Protein AF-A0A3P7IPY0-F1 (afdb_monomer_lite)

pLDDT: mean 81.37, std 21.6, range [28.52, 98.56]

Radius of gyration: 29.51 Å; chains: 1; bounding box: 78×75×86 Å

Foldseek 3Di:
DDDDDDDDDDDDDDDDDDDDDPPPPPPPDDPPQPDPVLNPDDPVLLVLLLVLCLFAAAPPLVLSCVVSVHPDDSVVSLQSVLLLLLLLLVLADDDVVLSVVSVVVSDDPPQPQPPDDDDDDDSSCDGPNVDCSSVPPPVPYDPVVSVVSSVCSHVSSVSNVVSVCLVCPFCNPVPVVLVVVPALVPRDGDFDDDPDAPDPPGDPSNSSLLSSLSNVNTNVPVVSSVPDRD

Sequence (230 aa):
MFLFTNVLLLGANSQSSGRKRRRGDDEDGDYVNYRPDELAFNKSEYFKVEKVLASWGWGRWAEMKKSGELEVSEMDIAHMARTLLLHCVREYRGDEKIRQTVWQMIAPQGAKNAKEPKGSQSIYHQGWAALPEFNPPNFALDASFQRHVHRHANKLLVKIDQLRHLQKTIIGAKATEIEAGANWSSIDITVPTLVEPMCDGWDADCDKCLLIGIYKHGLDNIETIRGDET

Secondary structure (DSSP, 8-state):
------------------------------------GGG---HHHHHHHHHHHHHH-TT-HHHHHHHTT--S-HHHHHHHHHHHHHHHHHH--S-HHHHHHHHHHHSPTT----SS--SSS-GGGSGGGGSTTTS-SS-SS-HHHHHHHHHHHHHHHHHHHHHHHIIIIIIGGGHHHHHTT--TTT----PPPPSS-SSTT--HHHHHHHHHHHHHH-TT-HHHHHT---

Organism: Strongylus vulgaris (NCBI:txid40348)

InterPro domains:
  IPR051493 Chromodomain-helicase-DNA-binding [PTHR46850] (40-229)

Structure (mmCIF, N/CA/C/O backbone):
data_AF-A0A3P7IPY0-F1
#
_entry.id   AF-A0A3P7IPY0-F1
#
loop_
_atom_site.group_PDB
_atom_site.id
_atom_site.type_symbol
_atom_site.label_atom_id
_atom_site.label_alt_id
_atom_site.label_comp_id
_atom_site.label_asym_id
_atom_site.label_entity_id
_atom_site.label_seq_id
_atom_site.pdbx_PDB_ins_code
_atom_site.Cartn_x
_atom_site.Cartn_y
_atom_site.Cartn_z
_atom_site.occupancy
_atom_site.B_iso_or_equiv
_atom_site.auth_seq_id
_atom_site.auth_comp_id
_atom_site.auth_asym_id
_atom_site.auth_atom_id
_atom_site.pdbx_PDB_model_num
ATOM 1 N N . MET A 1 1 ? 44.586 -60.250 -51.321 1.00 38.22 1 MET A N 1
ATOM 2 C CA . MET A 1 1 ? 43.875 -60.012 -52.592 1.00 38.22 1 MET A CA 1
ATOM 3 C C . MET A 1 1 ? 43.989 -58.518 -52.882 1.00 38.22 1 MET A C 1
ATOM 5 O O . MET A 1 1 ? 43.421 -57.752 -52.123 1.00 38.22 1 MET A O 1
ATOM 9 N N . PHE A 1 2 ? 44.883 -58.173 -53.825 1.00 31.02 2 PHE A N 1
ATOM 10 C CA . PHE A 1 2 ? 45.064 -56.929 -54.616 1.00 31.02 2 PHE A CA 1
ATOM 11 C C . PHE A 1 2 ? 44.441 -55.626 -54.059 1.00 31.02 2 PHE A C 1
ATOM 13 O O . PHE A 1 2 ? 43.227 -55.554 -53.941 1.00 31.02 2 PHE A O 1
ATOM 20 N N . LEU A 1 3 ? 45.151 -54.564 -53.642 1.00 28.52 3 LEU A N 1
ATOM 21 C CA . LEU A 1 3 ? 46.247 -53.766 -54.243 1.00 28.52 3 LEU A CA 1
ATOM 22 C C . LEU A 1 3 ? 46.036 -53.327 -55.706 1.00 28.52 3 LEU A C 1
ATOM 24 O O . LEU A 1 3 ? 46.248 -54.116 -56.618 1.00 28.52 3 LEU A O 1
ATOM 28 N N . PHE A 1 4 ? 45.725 -52.035 -55.870 1.00 34.66 4 PHE A N 1
ATOM 29 C CA . PHE A 1 4 ? 46.103 -51.098 -56.949 1.00 34.66 4 PHE A CA 1
ATOM 30 C C . PHE A 1 4 ? 46.124 -49.714 -56.256 1.00 34.66 4 PHE A C 1
ATOM 32 O O . PHE A 1 4 ? 45.104 -49.337 -55.691 1.00 34.66 4 PHE A O 1
ATOM 39 N N . THR A 1 5 ? 47.209 -48.970 -56.002 1.00 32.81 5 THR A N 1
ATOM 40 C CA . THR A 1 5 ? 48.367 -48.475 -56.782 1.00 32.81 5 THR A CA 1
ATOM 41 C C . THR A 1 5 ? 48.013 -47.627 -58.003 1.00 32.81 5 THR A C 1
ATOM 43 O O . THR A 1 5 ? 47.729 -48.167 -59.065 1.00 32.81 5 THR A O 1
ATOM 46 N N . ASN A 1 6 ? 48.090 -46.298 -57.858 1.00 32.69 6 ASN A N 1
ATOM 47 C CA . ASN A 1 6 ? 49.050 -45.398 -58.530 1.00 32.69 6 ASN A CA 1
ATOM 48 C C . ASN A 1 6 ? 48.651 -43.919 -58.261 1.00 32.69 6 ASN A C 1
ATOM 50 O O . ASN A 1 6 ? 47.458 -43.652 -58.237 1.00 32.69 6 ASN A O 1
ATOM 54 N N . VAL A 1 7 ? 49.469 -42.869 -58.081 1.00 35.81 7 VAL A N 1
ATOM 55 C CA . VAL A 1 7 ? 50.922 -42.560 -58.017 1.00 35.81 7 VAL A CA 1
ATOM 56 C C . VAL A 1 7 ? 51.093 -41.179 -58.699 1.00 35.81 7 VAL A C 1
ATOM 58 O O . VAL A 1 7 ? 50.483 -40.956 -59.739 1.00 35.81 7 VAL A O 1
ATOM 61 N N . LEU A 1 8 ? 51.945 -40.309 -58.113 1.00 32.97 8 LEU A N 1
ATOM 62 C CA . LEU A 1 8 ? 52.568 -39.068 -58.665 1.00 32.97 8 LEU A CA 1
ATOM 63 C C . LEU A 1 8 ? 51.705 -37.776 -58.690 1.00 32.97 8 LEU A C 1
ATOM 65 O O . LEU A 1 8 ? 50.511 -37.840 -58.924 1.00 32.97 8 LEU A O 1
ATOM 69 N N . LEU A 1 9 ? 52.212 -36.545 -58.497 1.00 31.36 9 LEU A N 1
ATOM 70 C CA . LEU A 1 9 ? 53.571 -35.991 -58.347 1.00 31.36 9 LEU A CA 1
ATOM 71 C C . LEU A 1 9 ? 53.490 -34.535 -57.815 1.00 31.36 9 LEU A C 1
ATOM 73 O O . LEU A 1 9 ? 52.644 -33.772 -58.259 1.00 31.36 9 LEU A O 1
ATOM 77 N N . LEU A 1 10 ? 54.434 -34.198 -56.926 1.00 29.72 10 LEU A N 1
ATOM 78 C CA . LEU A 1 10 ? 55.225 -32.957 -56.756 1.00 29.72 10 LEU A CA 1
ATOM 79 C C . LEU A 1 10 ? 54.642 -31.530 -56.917 1.00 29.72 10 LEU A C 1
ATOM 81 O O . LEU A 1 10 ? 54.106 -31.144 -57.947 1.00 29.72 10 LEU A O 1
ATOM 85 N N . GLY A 1 11 ? 55.030 -30.693 -55.941 1.00 30.58 11 GLY A N 1
ATOM 86 C CA . GLY A 1 11 ? 55.150 -29.226 -56.011 1.00 30.58 11 GLY A CA 1
ATOM 87 C C . GLY A 1 11 ? 55.242 -28.621 -54.597 1.00 30.58 11 GLY A C 1
ATOM 88 O O . GLY A 1 11 ? 54.219 -28.315 -54.007 1.00 30.58 11 GLY A O 1
ATOM 89 N N . ALA A 1 12 ? 56.356 -28.766 -53.868 1.00 32.94 12 ALA A N 1
ATOM 90 C CA . ALA A 1 12 ? 57.527 -27.872 -53.808 1.00 32.94 12 ALA A CA 1
ATOM 91 C C . ALA A 1 12 ? 57.272 -26.468 -53.203 1.00 32.94 12 ALA A C 1
ATOM 93 O O . ALA A 1 12 ? 56.598 -25.664 -53.828 1.00 32.94 12 ALA A O 1
ATOM 94 N N . ASN A 1 13 ? 57.942 -26.215 -52.055 1.00 30.09 13 ASN A N 1
ATOM 95 C CA . ASN A 1 13 ? 58.514 -24.951 -51.530 1.00 30.09 13 ASN A CA 1
ATOM 96 C C . ASN A 1 13 ? 57.617 -23.697 -51.427 1.00 30.09 13 ASN A C 1
ATOM 98 O O . ASN A 1 13 ? 56.828 -23.396 -52.299 1.00 30.09 13 ASN A O 1
ATOM 102 N N . SER A 1 14 ? 57.742 -22.781 -50.471 1.00 31.28 14 SER A N 1
ATOM 103 C CA . SER A 1 14 ? 58.575 -22.572 -49.284 1.00 31.28 14 SER A CA 1
ATOM 104 C C . SER A 1 14 ? 58.152 -21.206 -48.718 1.00 31.28 14 SER A C 1
ATOM 106 O O . SER A 1 14 ? 57.719 -20.355 -49.489 1.00 31.28 14 SER A O 1
ATOM 108 N N . GLN A 1 15 ? 58.433 -20.978 -47.435 1.00 33.59 15 GLN A N 1
ATOM 109 C CA . GLN A 1 15 ? 58.649 -19.687 -46.755 1.00 33.59 15 GLN A CA 1
ATOM 110 C C . GLN A 1 15 ? 57.632 -19.311 -45.673 1.00 33.59 15 GLN A C 1
ATOM 112 O O . GLN A 1 15 ? 56.472 -18.980 -45.891 1.00 33.59 15 GLN A O 1
ATOM 117 N N . SER A 1 16 ? 58.181 -19.323 -44.463 1.00 38.81 16 SER A N 1
ATOM 118 C CA . SER A 1 16 ? 57.718 -18.647 -43.268 1.00 38.81 16 SER A CA 1
ATOM 119 C C . SER A 1 16 ? 57.684 -17.128 -43.452 1.00 38.81 16 SER A C 1
ATOM 121 O O . SER A 1 16 ? 58.698 -16.530 -43.809 1.00 38.81 16 SER A O 1
ATOM 123 N N . SER A 1 17 ? 56.597 -16.488 -43.032 1.00 35.88 17 SER A N 1
ATOM 124 C CA . SER A 1 17 ? 56.641 -15.109 -42.542 1.00 35.88 17 SER A CA 1
ATOM 125 C C . SER A 1 17 ? 55.727 -14.982 -41.331 1.00 35.88 17 SER A C 1
ATOM 127 O O . SER A 1 17 ? 54.548 -15.332 -41.384 1.00 35.88 17 SER A O 1
ATOM 129 N N . GLY A 1 18 ? 56.295 -14.534 -40.217 1.00 34.94 18 GLY A N 1
ATOM 130 C CA . GLY A 1 18 ? 55.605 -14.436 -38.946 1.00 34.94 18 GLY A CA 1
ATOM 131 C C . GLY A 1 18 ? 54.466 -13.412 -38.909 1.00 34.94 18 GLY A C 1
ATOM 132 O O . GLY A 1 18 ? 54.465 -12.400 -39.598 1.00 34.94 18 GLY A O 1
ATOM 133 N N . ARG A 1 19 ? 53.559 -13.678 -37.965 1.00 40.97 19 ARG A N 1
ATOM 134 C CA . ARG A 1 19 ? 52.944 -12.710 -37.043 1.00 40.97 19 ARG A CA 1
ATOM 135 C C . 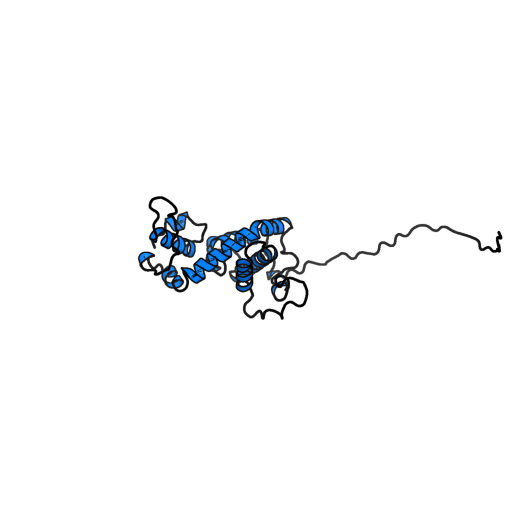ARG A 1 19 ? 52.137 -11.554 -37.664 1.00 40.97 19 ARG A C 1
ATOM 137 O O . ARG A 1 19 ? 52.627 -10.444 -37.826 1.00 40.97 19 ARG A O 1
ATOM 144 N N . LYS A 1 20 ? 50.813 -11.738 -37.714 1.00 38.12 20 LYS A N 1
ATOM 145 C CA . LYS A 1 20 ? 49.881 -10.720 -37.193 1.00 38.12 20 LYS A CA 1
ATOM 146 C C . LYS A 1 20 ? 48.581 -11.378 -36.732 1.00 38.12 20 LYS A C 1
ATOM 148 O O . LYS A 1 20 ? 47.741 -11.766 -37.535 1.00 38.12 20 LYS A O 1
ATOM 153 N N . ARG A 1 21 ? 48.430 -11.506 -35.408 1.00 43.41 21 ARG A N 1
ATOM 154 C CA . ARG A 1 21 ? 47.124 -11.679 -34.764 1.00 43.41 21 ARG A CA 1
ATOM 155 C C . ARG A 1 21 ? 46.252 -10.515 -35.240 1.00 43.41 21 ARG A C 1
ATOM 157 O O . ARG A 1 21 ? 46.530 -9.378 -34.866 1.00 43.41 21 ARG A O 1
ATOM 164 N N . ARG A 1 22 ? 45.239 -10.773 -36.070 1.00 41.53 22 ARG A N 1
ATOM 165 C CA . ARG A 1 22 ? 44.145 -9.815 -36.255 1.00 41.53 22 ARG A CA 1
ATOM 166 C C . ARG A 1 22 ? 43.324 -9.876 -34.972 1.00 41.53 22 ARG A C 1
ATOM 168 O O . ARG A 1 22 ? 42.479 -10.748 -34.820 1.00 41.53 22 ARG A O 1
ATOM 175 N N . ARG A 1 23 ? 43.675 -8.999 -34.022 1.00 43.16 23 ARG A N 1
ATOM 176 C CA . ARG A 1 23 ? 42.703 -8.431 -33.085 1.00 43.16 23 ARG A CA 1
ATOM 177 C C . ARG A 1 23 ? 41.600 -7.867 -33.977 1.00 43.16 23 ARG A C 1
ATOM 179 O O . ARG A 1 23 ? 41.859 -6.918 -34.714 1.00 43.16 23 ARG A O 1
ATOM 186 N N . GLY A 1 24 ? 40.466 -8.561 -34.026 1.00 39.91 24 GLY A N 1
ATOM 187 C CA . GLY A 1 24 ? 39.216 -7.8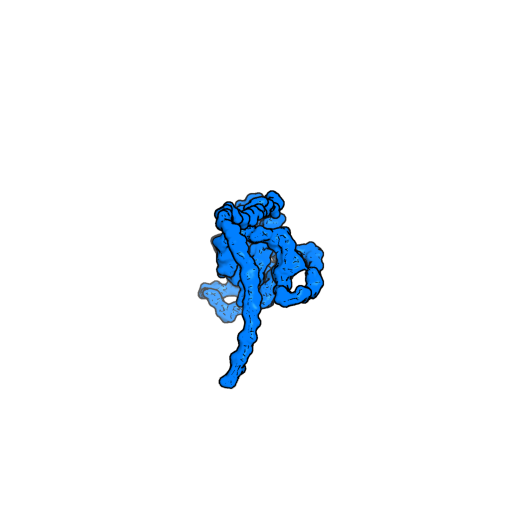92 -34.337 1.00 39.91 24 GLY A CA 1
ATOM 188 C C . GLY A 1 24 ? 39.058 -6.841 -33.255 1.00 39.91 24 GLY A C 1
ATOM 189 O O . GLY A 1 24 ? 39.236 -7.146 -32.078 1.00 39.91 24 GLY A O 1
ATOM 190 N N . ASP A 1 25 ? 38.943 -5.605 -33.699 1.00 43.47 25 ASP A N 1
ATOM 191 C CA . ASP A 1 25 ? 38.680 -4.452 -32.867 1.00 43.47 25 ASP A CA 1
ATOM 192 C C . ASP A 1 25 ? 37.255 -4.646 -32.351 1.00 43.47 25 ASP A C 1
ATOM 194 O O . ASP A 1 25 ? 36.284 -4.402 -33.066 1.00 43.47 25 ASP A O 1
ATOM 198 N N . ASP A 1 26 ? 37.136 -5.255 -31.173 1.00 49.41 26 ASP A N 1
ATOM 199 C CA . ASP A 1 26 ? 35.912 -5.201 -30.394 1.00 49.41 26 ASP A CA 1
ATOM 200 C C . ASP A 1 26 ? 35.787 -3.732 -29.968 1.00 49.41 26 ASP A C 1
ATOM 202 O O . ASP A 1 26 ? 36.319 -3.331 -28.931 1.00 49.41 26 ASP A O 1
ATOM 206 N N . GLU A 1 27 ? 35.161 -2.905 -30.814 1.00 49.19 27 GLU A N 1
ATOM 207 C CA . GLU A 1 27 ? 34.654 -1.578 -30.444 1.00 49.19 27 GLU A CA 1
ATOM 208 C C . GLU A 1 27 ? 33.499 -1.768 -29.447 1.00 49.19 27 GLU A C 1
ATOM 210 O O . GLU A 1 27 ? 32.326 -1.533 -29.720 1.00 49.19 27 GLU A O 1
ATOM 215 N N . ASP A 1 28 ? 33.860 -2.268 -28.270 1.00 54.50 28 ASP A N 1
ATOM 216 C CA . ASP A 1 28 ? 33.061 -2.304 -27.060 1.00 54.50 28 ASP A CA 1
ATOM 217 C C . ASP A 1 28 ? 33.359 -0.983 -26.338 1.00 54.50 28 ASP A C 1
ATOM 219 O O . ASP A 1 28 ? 34.213 -0.884 -25.455 1.00 54.50 28 ASP A O 1
ATOM 223 N N . GLY A 1 29 ? 32.759 0.095 -26.836 1.00 53.38 29 GLY A N 1
ATOM 224 C CA . GLY A 1 29 ? 33.032 1.445 -26.365 1.00 53.38 29 GLY A CA 1
ATOM 225 C C . GLY A 1 29 ? 31.828 2.336 -26.591 1.00 53.38 29 GLY A C 1
ATOM 226 O O . GLY A 1 29 ? 31.543 2.711 -27.720 1.00 53.38 29 GLY A O 1
ATOM 227 N N . ASP A 1 30 ? 31.151 2.677 -25.498 1.00 46.06 30 ASP A N 1
ATOM 228 C CA . ASP A 1 30 ? 30.029 3.613 -25.429 1.00 46.06 30 ASP A CA 1
ATOM 229 C C . ASP A 1 30 ? 28.665 3.115 -25.940 1.00 46.06 30 ASP A C 1
ATOM 231 O O . ASP A 1 30 ? 27.899 3.842 -26.570 1.00 46.06 30 ASP A O 1
ATOM 235 N N . TYR A 1 31 ? 28.218 1.962 -25.420 1.00 43.44 31 TYR A N 1
ATOM 236 C CA . TYR A 1 31 ? 26.858 1.946 -24.855 1.00 43.44 31 TYR A CA 1
ATOM 237 C C . TYR A 1 31 ? 26.871 2.804 -23.583 1.00 43.44 31 TYR A C 1
ATOM 239 O O . TYR A 1 31 ? 26.805 2.306 -22.457 1.00 43.44 31 TYR A O 1
ATOM 247 N N . VAL A 1 32 ? 26.996 4.123 -23.763 1.00 45.06 32 VAL A N 1
ATOM 248 C CA . VAL A 1 32 ? 26.627 5.078 -22.726 1.00 45.06 32 VAL A CA 1
ATOM 249 C C . VAL A 1 32 ? 25.179 4.757 -22.418 1.00 45.06 32 VAL A C 1
ATOM 251 O O . VAL A 1 32 ? 24.293 4.894 -23.259 1.00 45.06 32 VAL A O 1
ATOM 254 N N . ASN A 1 33 ? 24.994 4.207 -21.227 1.00 50.03 33 ASN A N 1
ATOM 255 C CA . ASN A 1 33 ? 23.734 3.829 -20.634 1.00 50.03 33 ASN A CA 1
ATOM 256 C C . ASN A 1 33 ? 22.816 5.057 -20.682 1.00 50.03 33 ASN A C 1
ATOM 258 O O . ASN A 1 33 ? 22.887 5.911 -19.800 1.00 50.03 33 ASN A O 1
ATOM 262 N N . TYR A 1 34 ? 22.033 5.202 -21.757 1.00 46.31 34 TYR A N 1
ATOM 263 C CA . TYR A 1 34 ? 21.074 6.287 -21.903 1.00 46.31 34 TYR A CA 1
ATOM 264 C C . TYR A 1 34 ? 19.987 6.060 -20.858 1.00 46.31 34 TYR A C 1
ATOM 266 O O . TYR A 1 34 ? 18.998 5.362 -21.077 1.00 46.31 34 TYR A O 1
ATOM 274 N N . ARG A 1 35 ? 20.231 6.610 -19.674 1.00 52.81 35 ARG A N 1
ATOM 275 C CA . ARG A 1 35 ? 19.251 6.814 -18.627 1.00 52.81 35 ARG A CA 1
ATOM 276 C C . ARG A 1 35 ? 18.890 8.289 -18.747 1.00 52.81 35 ARG A C 1
ATOM 278 O O . ARG A 1 35 ? 19.740 9.111 -18.420 1.00 52.81 35 ARG A O 1
ATOM 285 N N . PRO A 1 36 ? 17.702 8.640 -19.267 1.00 56.19 36 PRO A N 1
ATOM 286 C CA . PRO A 1 36 ? 17.194 10.000 -19.136 1.00 56.19 36 PRO A CA 1
ATOM 287 C C . PRO A 1 36 ? 17.397 10.463 -17.690 1.00 56.19 36 PRO A C 1
ATOM 289 O O . PRO A 1 36 ? 17.118 9.684 -16.776 1.00 56.19 36 PRO A O 1
ATOM 292 N N . ASP A 1 37 ? 17.903 11.677 -17.473 1.00 56.41 37 ASP A N 1
ATOM 293 C CA . ASP A 1 37 ? 18.199 12.197 -16.126 1.00 56.41 37 ASP A CA 1
ATOM 294 C C . ASP A 1 37 ? 16.974 12.116 -15.194 1.00 56.41 37 ASP A C 1
ATOM 296 O O . ASP A 1 37 ? 17.105 11.871 -13.998 1.00 56.41 37 ASP A O 1
ATOM 300 N N . GLU A 1 38 ? 15.770 12.190 -15.766 1.00 50.69 38 GLU A N 1
ATOM 301 C CA . GLU A 1 38 ? 14.470 12.000 -15.103 1.00 50.69 38 GLU A CA 1
ATOM 302 C C . GLU A 1 38 ? 14.286 10.613 -14.459 1.00 50.69 38 GLU A C 1
ATOM 304 O O . GLU A 1 38 ? 13.449 10.432 -13.582 1.00 50.69 38 GLU A O 1
ATOM 309 N N . LEU A 1 39 ? 15.074 9.619 -14.869 1.00 54.91 39 LEU A N 1
ATOM 310 C CA . LEU A 1 39 ? 15.052 8.266 -14.323 1.00 54.91 39 LEU A CA 1
ATOM 311 C C . LEU A 1 39 ? 16.239 7.987 -13.404 1.00 54.91 39 LEU A C 1
ATOM 313 O O . LEU A 1 39 ? 16.330 6.858 -12.919 1.00 54.91 39 LEU A O 1
ATOM 317 N N . ALA A 1 40 ? 17.142 8.949 -13.162 1.00 60.22 40 ALA A N 1
ATOM 318 C CA . ALA A 1 40 ? 18.428 8.797 -12.471 1.00 60.22 40 ALA A CA 1
ATOM 319 C C . ALA A 1 40 ? 18.349 8.670 -10.932 1.00 60.22 40 ALA A C 1
ATOM 321 O O . ALA A 1 40 ? 19.209 9.172 -10.218 1.00 60.22 40 ALA A O 1
ATOM 322 N N . PHE A 1 41 ? 17.370 7.943 -10.392 1.00 67.19 41 PHE A N 1
ATOM 323 C CA . PHE A 1 41 ? 17.287 7.680 -8.949 1.00 67.19 41 PHE A CA 1
ATOM 324 C C . PHE A 1 41 ? 18.453 6.827 -8.445 1.00 67.19 41 PHE A C 1
ATOM 326 O O . PHE A 1 41 ? 18.895 5.880 -9.120 1.00 67.19 41 PHE A O 1
ATOM 333 N N . ASN A 1 42 ? 18.931 7.129 -7.242 1.00 75.88 42 ASN A N 1
ATOM 334 C CA . ASN A 1 42 ? 20.024 6.390 -6.622 1.00 75.88 42 ASN A CA 1
ATOM 335 C C . ASN A 1 42 ? 19.503 5.207 -5.772 1.00 75.88 42 ASN A C 1
ATOM 337 O O . ASN A 1 42 ? 18.312 5.047 -5.503 1.00 75.88 42 ASN A O 1
ATOM 341 N N . LYS A 1 43 ? 20.419 4.335 -5.341 1.00 82.81 43 LYS A N 1
ATOM 342 C CA . LYS A 1 43 ? 20.096 3.115 -4.580 1.00 82.81 43 LYS A CA 1
ATOM 343 C C . LYS A 1 43 ? 19.401 3.387 -3.251 1.00 82.81 43 LYS A C 1
ATOM 345 O O . LYS A 1 43 ? 18.547 2.605 -2.840 1.00 82.81 43 LYS A O 1
ATOM 350 N N . SER A 1 44 ? 19.804 4.446 -2.551 1.00 86.06 44 SER A N 1
ATOM 351 C CA . SER A 1 44 ? 19.282 4.735 -1.218 1.00 86.06 44 SER A CA 1
ATOM 352 C C . SER A 1 44 ? 17.838 5.222 -1.285 1.00 86.06 44 SER A C 1
ATOM 354 O O . SER A 1 44 ? 17.041 4.821 -0.442 1.00 86.06 44 SER A O 1
ATOM 356 N N . GLU A 1 45 ? 17.466 5.982 -2.315 1.00 88.50 45 GLU A N 1
ATOM 357 C CA . GLU A 1 45 ? 16.077 6.385 -2.550 1.00 88.50 45 GLU A CA 1
ATOM 358 C C . GLU A 1 45 ? 15.171 5.173 -2.760 1.00 88.50 45 GLU A C 1
ATOM 360 O O . GLU A 1 45 ? 14.109 5.089 -2.148 1.00 88.50 45 GLU A O 1
ATOM 365 N N . TYR A 1 46 ? 15.610 4.187 -3.545 1.00 89.94 46 TYR A N 1
ATOM 366 C CA . TYR A 1 46 ? 14.845 2.959 -3.760 1.00 89.94 46 TYR A CA 1
ATOM 367 C C . TYR A 1 46 ? 14.621 2.158 -2.473 1.00 89.94 46 TYR A C 1
ATOM 369 O O . TYR A 1 46 ? 13.514 1.672 -2.255 1.00 89.94 46 TYR A O 1
ATOM 377 N N . PHE A 1 47 ? 15.620 2.063 -1.590 1.00 91.44 47 PHE A N 1
ATOM 378 C CA . PHE A 1 47 ? 15.430 1.444 -0.273 1.00 91.44 47 PHE A CA 1
ATOM 379 C C . PHE A 1 47 ? 14.471 2.235 0.618 1.00 91.44 47 PHE A C 1
ATOM 381 O O . PHE A 1 47 ? 13.660 1.636 1.327 1.00 91.44 47 PHE A O 1
ATOM 388 N N . LYS A 1 48 ? 14.549 3.573 0.601 1.00 94.12 48 LYS A N 1
ATOM 389 C CA . LYS A 1 48 ? 13.608 4.411 1.354 1.00 94.12 48 LYS A CA 1
ATOM 390 C C . LYS A 1 48 ? 12.181 4.198 0.845 1.00 94.12 48 LYS A C 1
ATOM 392 O O . LYS A 1 48 ? 11.297 3.942 1.659 1.00 94.12 48 LYS A O 1
ATOM 397 N N . VAL A 1 49 ? 11.978 4.226 -0.477 1.00 95.50 49 VAL A N 1
ATOM 398 C CA . VAL A 1 49 ? 10.681 3.968 -1.121 1.00 95.50 49 VAL A CA 1
ATOM 399 C C . VAL A 1 49 ? 10.180 2.566 -0.796 1.00 95.50 49 VAL A C 1
ATOM 401 O O . VAL A 1 49 ? 9.038 2.437 -0.379 1.00 95.50 49 VAL A O 1
ATOM 404 N N . GLU A 1 50 ? 11.010 1.526 -0.910 1.00 95.38 50 GLU A N 1
ATOM 405 C CA . GLU A 1 50 ? 10.632 0.153 -0.547 1.00 95.38 50 GLU A CA 1
ATOM 406 C C . GLU A 1 50 ? 10.149 0.063 0.907 1.00 95.38 50 GLU A C 1
ATOM 408 O O . GLU A 1 50 ? 9.108 -0.543 1.175 1.00 95.38 50 GLU A O 1
ATOM 413 N N . LYS A 1 51 ? 10.867 0.703 1.842 1.00 96.06 51 LYS A N 1
ATOM 414 C CA . LYS A 1 51 ? 10.507 0.722 3.264 1.00 96.06 51 LYS A CA 1
ATOM 415 C C . LYS A 1 51 ? 9.135 1.357 3.485 1.00 96.06 51 LYS A C 1
ATOM 417 O O . LYS A 1 51 ? 8.283 0.738 4.115 1.00 96.06 51 LYS A O 1
ATOM 422 N N . VAL A 1 52 ? 8.901 2.569 2.976 1.00 97.50 52 VAL A N 1
ATOM 423 C CA . VAL A 1 52 ? 7.606 3.241 3.187 1.00 97.50 52 VAL A CA 1
ATOM 424 C C . VAL A 1 52 ? 6.479 2.596 2.385 1.00 97.50 52 VAL A C 1
ATOM 426 O O . VAL A 1 52 ? 5.356 2.523 2.875 1.00 97.50 52 VAL A O 1
ATOM 429 N N . LEU A 1 53 ? 6.768 2.029 1.212 1.00 98.06 53 LEU A N 1
ATOM 430 C CA . LEU A 1 53 ? 5.808 1.263 0.417 1.00 98.06 53 LEU A CA 1
ATOM 431 C C . LEU A 1 53 ? 5.315 0.024 1.178 1.00 98.06 53 LEU A C 1
ATOM 433 O O . LEU A 1 53 ? 4.131 -0.298 1.123 1.00 98.06 53 LEU A O 1
ATOM 437 N N . ALA A 1 54 ? 6.196 -0.644 1.929 1.00 97.56 54 ALA A N 1
ATOM 438 C CA . ALA A 1 54 ? 5.840 -1.783 2.775 1.00 97.56 54 ALA A CA 1
ATOM 439 C C . ALA A 1 54 ? 5.018 -1.409 4.026 1.00 97.56 54 ALA A C 1
ATOM 441 O O . ALA A 1 54 ? 4.467 -2.314 4.658 1.00 97.56 54 ALA A O 1
ATOM 442 N N . SER A 1 55 ? 4.955 -0.119 4.376 1.00 97.69 55 SER A N 1
ATOM 443 C CA . SER A 1 55 ? 4.180 0.406 5.509 1.00 97.69 55 SER A CA 1
ATOM 444 C C . SER A 1 55 ? 2.824 0.977 5.073 1.00 97.69 55 SER A C 1
ATOM 446 O O . SER A 1 55 ? 1.816 0.742 5.736 1.00 97.69 55 SER A O 1
ATOM 448 N N . TRP A 1 56 ? 2.781 1.680 3.936 1.00 98.38 56 TRP A N 1
ATOM 449 C CA . TRP A 1 56 ? 1.595 2.412 3.469 1.00 98.38 56 TRP A CA 1
ATOM 450 C C . TRP A 1 56 ? 0.850 1.752 2.309 1.00 98.38 56 TRP A C 1
ATOM 452 O O . TRP A 1 56 ? -0.350 1.960 2.145 1.00 98.38 56 TRP A O 1
ATOM 462 N N . GLY A 1 57 ? 1.539 0.949 1.500 1.00 98.06 57 GLY A N 1
ATOM 463 C CA . GLY A 1 57 ? 0.961 0.328 0.316 1.00 98.06 57 GLY A CA 1
ATOM 464 C C . GLY A 1 57 ? 0.872 1.263 -0.894 1.00 98.06 57 GLY A C 1
ATOM 465 O O . GLY A 1 57 ? 1.417 2.364 -0.931 1.00 98.06 57 GLY A O 1
ATOM 466 N N . TRP A 1 58 ? 0.218 0.774 -1.945 1.00 98.19 58 TRP A N 1
ATOM 467 C CA . TRP A 1 58 ? 0.145 1.445 -3.241 1.00 98.19 58 TRP A CA 1
ATOM 468 C C . TRP A 1 58 ? -0.873 2.595 -3.254 1.00 98.19 58 TRP A C 1
ATOM 470 O O . TRP A 1 58 ? -2.040 2.397 -2.923 1.00 98.19 58 TRP A O 1
ATOM 480 N N . GLY A 1 59 ? -0.466 3.772 -3.736 1.00 97.12 59 GLY A N 1
ATOM 481 C CA . GLY A 1 59 ? -1.353 4.925 -3.932 1.00 97.12 59 GLY A CA 1
ATOM 482 C C . GLY A 1 59 ? -1.373 5.933 -2.782 1.00 97.12 59 GLY A C 1
ATOM 483 O O . GLY A 1 59 ? -2.058 6.942 -2.897 1.00 97.12 59 GLY A O 1
ATOM 484 N N . ARG A 1 60 ? -0.622 5.689 -1.702 1.00 97.44 60 ARG A N 1
ATOM 485 C CA . ARG A 1 60 ? -0.495 6.569 -0.524 1.00 97.44 60 ARG A CA 1
ATOM 486 C C . ARG A 1 60 ? 0.751 7.457 -0.621 1.00 97.44 60 ARG A C 1
ATOM 488 O O . ARG A 1 60 ? 1.622 7.444 0.246 1.00 97.44 60 ARG A O 1
ATOM 495 N N . TRP A 1 61 ? 0.912 8.143 -1.754 1.00 97.88 61 TRP A N 1
ATOM 496 C CA . TRP A 1 61 ? 2.174 8.806 -2.114 1.00 97.88 61 TRP A CA 1
ATOM 497 C C . TRP A 1 61 ? 2.507 9.993 -1.215 1.00 97.88 61 TRP A C 1
ATOM 499 O O . TRP A 1 61 ? 3.660 10.127 -0.807 1.00 97.88 61 TRP A O 1
ATOM 509 N N . ALA A 1 62 ? 1.509 10.801 -0.858 1.00 97.31 62 ALA A N 1
ATOM 510 C CA . ALA A 1 62 ? 1.677 11.926 0.054 1.00 97.31 62 ALA A CA 1
ATOM 511 C C . ALA A 1 62 ? 2.136 11.455 1.445 1.00 97.31 62 ALA A C 1
ATOM 513 O O . ALA A 1 62 ? 3.074 12.009 2.024 1.00 97.31 62 ALA A O 1
ATOM 514 N N . GLU A 1 63 ? 1.540 10.380 1.965 1.00 96.94 63 GLU A N 1
ATOM 515 C CA . GLU A 1 63 ? 1.912 9.802 3.256 1.00 96.94 63 GLU A CA 1
ATOM 516 C C . GLU A 1 63 ? 3.275 9.120 3.211 1.00 96.94 63 GLU A C 1
ATOM 518 O O . GLU A 1 63 ? 4.083 9.301 4.122 1.00 96.94 63 GLU A O 1
ATOM 523 N N . MET A 1 64 ? 3.585 8.395 2.134 1.00 97.88 64 MET A N 1
ATOM 524 C CA . MET A 1 64 ? 4.916 7.828 1.909 1.00 97.88 64 MET A CA 1
ATOM 525 C C . MET A 1 64 ? 5.986 8.920 1.848 1.00 97.88 64 MET A C 1
ATOM 527 O O . MET A 1 64 ? 7.043 8.774 2.461 1.00 97.88 64 MET A O 1
ATOM 531 N N . LYS A 1 65 ? 5.702 10.028 1.155 1.00 97.38 65 LYS A N 1
ATOM 532 C CA . LYS A 1 65 ? 6.612 11.169 1.053 1.00 97.38 65 LYS A CA 1
ATOM 533 C C . LYS A 1 65 ? 6.870 11.794 2.420 1.00 97.38 65 LYS A C 1
ATOM 535 O O . LYS A 1 65 ? 8.027 11.974 2.796 1.00 97.38 65 LYS A O 1
ATOM 540 N N . LYS A 1 66 ? 5.802 12.078 3.171 1.00 96.12 66 LYS A N 1
ATOM 541 C CA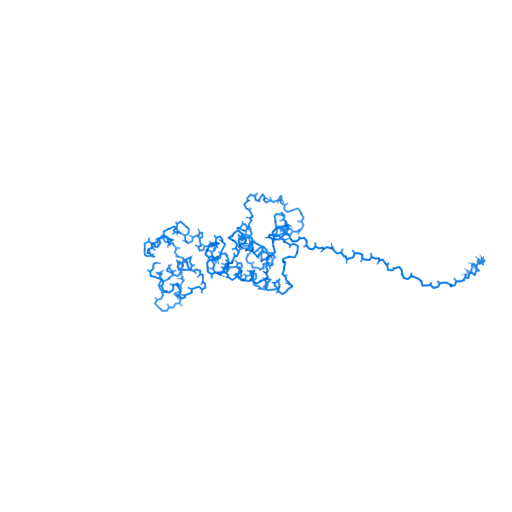 . LYS A 1 66 ? 5.872 12.684 4.507 1.00 96.12 66 LYS A CA 1
ATOM 542 C C . LYS A 1 66 ? 6.575 11.776 5.519 1.00 96.12 66 LYS A C 1
ATOM 544 O O . LYS A 1 66 ? 7.461 12.231 6.227 1.00 96.12 66 LYS A O 1
ATOM 549 N N . SER A 1 67 ? 6.187 10.505 5.590 1.00 94.75 67 SER A N 1
ATOM 550 C CA . SER A 1 67 ? 6.707 9.554 6.586 1.00 94.75 67 SER A CA 1
ATOM 551 C C . SER A 1 67 ? 8.135 9.086 6.310 1.00 94.75 67 SER A C 1
ATOM 553 O O . SER A 1 67 ? 8.856 8.740 7.241 1.00 94.75 67 SER A O 1
ATOM 555 N N . GLY A 1 68 ? 8.541 9.041 5.039 1.00 93.56 68 GLY A N 1
ATOM 556 C CA . GLY A 1 68 ? 9.883 8.630 4.631 1.00 93.56 68 GLY A CA 1
ATOM 557 C C . GLY A 1 68 ? 10.880 9.769 4.486 1.00 93.56 68 GLY A C 1
ATOM 558 O O . GLY A 1 68 ? 12.015 9.489 4.097 1.00 93.56 68 GLY A O 1
ATOM 559 N N . GLU A 1 69 ? 10.453 11.016 4.729 1.00 93.62 69 GLU A N 1
ATOM 560 C CA . GLU A 1 69 ? 11.235 12.231 4.461 1.00 93.62 69 GLU A CA 1
ATOM 561 C C . GLU A 1 69 ? 11.850 12.187 3.050 1.00 93.62 69 GLU A C 1
ATOM 563 O O . GLU A 1 69 ? 13.057 12.340 2.844 1.00 93.62 69 GLU A O 1
ATOM 568 N N . LEU A 1 70 ? 11.010 11.857 2.063 1.00 92.75 70 LEU A N 1
ATOM 569 C CA . LEU A 1 70 ? 11.445 11.685 0.681 1.00 92.75 70 LEU A CA 1
ATOM 570 C C . LEU A 1 70 ? 11.513 13.041 -0.027 1.00 92.75 70 LEU A C 1
ATOM 572 O O . LEU A 1 70 ? 10.536 13.791 -0.068 1.00 92.75 70 LEU A O 1
ATOM 576 N N . GLU A 1 71 ? 12.655 13.325 -0.645 1.00 90.81 71 GLU A N 1
ATOM 577 C CA . GLU A 1 71 ? 12.875 14.566 -1.399 1.00 90.81 71 GLU A CA 1
ATOM 578 C C . GLU A 1 71 ? 12.270 14.498 -2.815 1.00 90.81 71 GLU A C 1
ATOM 580 O O . GLU A 1 71 ? 11.835 15.513 -3.360 1.00 90.81 71 GLU A O 1
ATOM 585 N N . VAL A 1 72 ? 12.137 13.289 -3.369 1.00 89.88 72 VAL A N 1
ATOM 586 C CA . VAL A 1 72 ? 11.553 13.006 -4.692 1.00 89.88 72 VAL A CA 1
ATOM 587 C C . VAL A 1 72 ? 10.061 13.342 -4.781 1.00 89.88 72 VAL A C 1
ATOM 589 O O . VAL A 1 72 ? 9.349 13.365 -3.771 1.00 89.88 72 VAL A O 1
ATOM 592 N N . SER A 1 73 ? 9.555 13.628 -5.984 1.00 94.31 73 SER A N 1
ATOM 593 C CA . SER A 1 73 ? 8.140 13.969 -6.181 1.00 94.31 73 SER A CA 1
ATOM 594 C C . SER A 1 73 ? 7.214 12.765 -5.942 1.00 94.31 73 SER A C 1
ATOM 596 O O . SER A 1 73 ? 7.641 11.615 -5.996 1.00 94.31 73 SER A O 1
ATOM 598 N N . GLU A 1 74 ? 5.920 12.997 -5.696 1.00 96.06 74 GLU A N 1
ATOM 599 C CA . GLU A 1 74 ? 4.943 11.896 -5.582 1.00 96.06 74 GLU A CA 1
ATOM 600 C C . GLU A 1 74 ? 4.846 11.063 -6.868 1.00 96.06 74 GLU A C 1
ATOM 602 O O . GLU A 1 74 ? 4.638 9.850 -6.816 1.00 96.06 74 GLU A O 1
ATOM 607 N N . MET A 1 75 ? 5.045 11.708 -8.021 1.00 93.56 75 MET A N 1
ATOM 608 C CA . MET A 1 75 ? 5.094 11.047 -9.321 1.00 93.56 75 MET A CA 1
ATOM 609 C C . MET A 1 75 ? 6.290 10.093 -9.409 1.00 93.56 75 MET A C 1
ATOM 611 O O . MET A 1 75 ? 6.125 8.942 -9.821 1.00 93.56 75 MET A O 1
ATOM 615 N N . ASP A 1 76 ? 7.457 10.534 -8.941 1.00 92.31 76 ASP A N 1
ATOM 616 C CA . ASP A 1 76 ? 8.671 9.717 -8.889 1.00 92.31 76 ASP A CA 1
ATOM 617 C C . ASP A 1 76 ? 8.519 8.558 -7.905 1.00 92.31 76 ASP A C 1
ATOM 619 O O . ASP A 1 76 ? 8.857 7.424 -8.235 1.00 92.31 76 ASP A O 1
ATOM 623 N N . ILE A 1 77 ? 7.926 8.795 -6.729 1.00 95.62 77 ILE A N 1
ATOM 624 C CA . ILE A 1 77 ? 7.620 7.736 -5.754 1.00 95.62 77 ILE A CA 1
ATOM 625 C C . ILE A 1 77 ? 6.733 6.669 -6.396 1.00 95.62 77 ILE A C 1
ATOM 627 O O . ILE A 1 77 ? 7.029 5.476 -6.299 1.00 95.62 77 ILE A O 1
ATOM 631 N N . ALA A 1 78 ? 5.665 7.081 -7.085 1.00 95.81 78 ALA A N 1
ATOM 632 C CA . ALA A 1 78 ? 4.767 6.165 -7.779 1.00 95.81 78 ALA A CA 1
ATOM 633 C C . ALA A 1 78 ? 5.491 5.382 -8.887 1.00 95.81 78 ALA A C 1
ATOM 635 O O . ALA A 1 78 ? 5.223 4.195 -9.096 1.00 95.81 78 ALA A O 1
ATOM 636 N N . HIS A 1 79 ? 6.411 6.028 -9.603 1.00 92.38 79 HIS A N 1
ATOM 637 C CA . HIS A 1 79 ? 7.220 5.395 -10.637 1.00 92.38 79 HIS A CA 1
ATOM 638 C C . HIS A 1 79 ? 8.209 4.375 -10.047 1.00 92.38 79 HIS A C 1
ATOM 640 O O . HIS A 1 79 ? 8.211 3.215 -10.456 1.00 92.38 79 HIS A O 1
ATOM 646 N N . MET A 1 80 ? 8.980 4.751 -9.027 1.00 92.38 80 MET A N 1
ATOM 647 C CA . MET A 1 80 ? 9.914 3.867 -8.322 1.00 92.38 80 MET A CA 1
ATOM 648 C C . MET A 1 80 ? 9.204 2.678 -7.661 1.00 92.38 80 MET A C 1
ATOM 650 O O . MET A 1 80 ? 9.678 1.544 -7.727 1.00 92.38 80 MET A O 1
ATOM 654 N N . ALA A 1 81 ? 8.036 2.903 -7.052 1.00 95.81 81 ALA A N 1
ATOM 655 C CA . ALA A 1 81 ? 7.214 1.830 -6.500 1.00 95.81 81 ALA A CA 1
ATOM 656 C C . ALA A 1 81 ? 6.749 0.860 -7.598 1.00 95.81 81 ALA A C 1
ATOM 658 O O . ALA A 1 81 ? 6.748 -0.355 -7.394 1.00 95.81 81 ALA A O 1
ATOM 659 N N . ARG A 1 82 ? 6.384 1.372 -8.782 1.00 95.44 82 ARG A N 1
ATOM 660 C CA . ARG A 1 82 ? 5.977 0.545 -9.927 1.00 95.44 82 ARG A CA 1
ATOM 661 C C . ARG A 1 82 ? 7.102 -0.358 -10.398 1.00 95.44 82 ARG A C 1
ATOM 663 O O . ARG A 1 82 ? 6.865 -1.549 -10.585 1.00 95.44 82 ARG A O 1
ATOM 670 N N . THR A 1 83 ? 8.302 0.189 -10.582 1.00 92.00 83 THR A N 1
ATOM 671 C CA 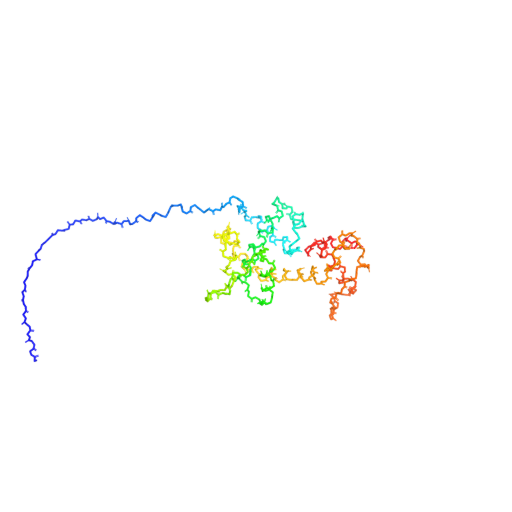. THR A 1 83 ? 9.457 -0.598 -11.025 1.00 92.00 83 THR A CA 1
ATOM 672 C C . THR A 1 83 ? 9.793 -1.666 -9.979 1.00 92.00 83 THR A C 1
ATOM 674 O O . THR A 1 83 ? 9.860 -2.846 -10.323 1.00 92.00 83 THR A O 1
ATOM 677 N N . LEU A 1 84 ? 9.869 -1.307 -8.688 1.00 93.50 84 LEU A N 1
ATOM 678 C CA . LEU A 1 84 ? 10.075 -2.249 -7.575 1.00 93.50 84 LEU A CA 1
ATOM 679 C C . LEU A 1 84 ? 9.080 -3.413 -7.594 1.00 93.50 84 LEU A C 1
ATOM 681 O O . LEU A 1 84 ? 9.475 -4.582 -7.570 1.00 93.50 84 LEU A O 1
ATOM 685 N N . LEU A 1 85 ? 7.784 -3.100 -7.647 1.00 96.31 85 LEU A N 1
ATOM 686 C CA . LEU A 1 85 ? 6.735 -4.113 -7.614 1.00 96.31 85 LEU A CA 1
ATOM 687 C C . LEU A 1 85 ? 6.708 -4.953 -8.886 1.00 96.31 85 LEU A C 1
ATOM 689 O O . LEU A 1 85 ? 6.451 -6.149 -8.794 1.00 96.31 85 LEU A O 1
ATOM 693 N N . LEU A 1 86 ? 7.031 -4.388 -10.051 1.00 94.62 86 LEU A N 1
ATOM 694 C CA . LEU A 1 86 ? 7.160 -5.161 -11.284 1.00 94.62 86 LEU A CA 1
ATOM 695 C C . LEU A 1 86 ? 8.275 -6.212 -11.172 1.00 94.62 86 LEU A C 1
ATOM 697 O O . LEU A 1 86 ? 8.067 -7.370 -11.543 1.00 94.62 86 LEU A O 1
ATOM 701 N N . HIS A 1 87 ? 9.433 -5.847 -10.614 1.00 92.25 87 HIS A N 1
ATOM 702 C CA . HIS A 1 87 ? 10.503 -6.812 -10.343 1.00 92.25 87 HIS A CA 1
ATOM 703 C C . HIS A 1 87 ? 10.067 -7.877 -9.341 1.00 92.25 87 HIS A C 1
ATOM 705 O O . HIS A 1 87 ? 10.297 -9.065 -9.571 1.00 92.25 87 HIS A O 1
ATOM 711 N N . CYS A 1 88 ? 9.366 -7.480 -8.277 1.00 95.00 88 CYS A N 1
ATOM 712 C CA . CYS A 1 88 ? 8.813 -8.437 -7.326 1.00 95.00 88 CYS A CA 1
ATOM 713 C C . CYS A 1 88 ? 7.842 -9.406 -8.014 1.00 95.00 88 CYS A C 1
ATOM 715 O O . CYS A 1 88 ? 7.943 -10.610 -7.807 1.00 95.00 88 CYS A O 1
ATOM 717 N N . VAL A 1 89 ? 6.930 -8.905 -8.858 1.00 95.81 89 VAL A N 1
ATOM 718 C CA . VAL A 1 89 ? 5.943 -9.716 -9.589 1.00 95.81 89 VAL A CA 1
ATOM 719 C C . VAL A 1 89 ? 6.641 -10.753 -10.461 1.00 95.81 89 VAL A C 1
ATOM 721 O O . VAL A 1 89 ? 6.213 -11.901 -10.489 1.00 95.81 89 VAL A O 1
ATOM 724 N N . ARG A 1 90 ? 7.737 -10.412 -11.142 1.00 92.31 90 ARG A N 1
ATOM 725 C CA . ARG A 1 90 ? 8.477 -11.360 -11.996 1.00 92.31 90 ARG A CA 1
ATOM 726 C C . ARG A 1 90 ? 9.139 -12.489 -11.216 1.00 92.31 90 ARG A C 1
ATOM 728 O O . ARG A 1 90 ? 9.119 -13.626 -11.674 1.00 92.31 90 ARG A O 1
ATOM 735 N N . GLU A 1 91 ? 9.636 -12.195 -10.021 1.00 91.50 91 GLU A N 1
ATOM 736 C CA . GLU A 1 91 ? 10.341 -13.165 -9.176 1.00 91.50 91 GLU A CA 1
ATOM 737 C C . GLU A 1 91 ? 9.432 -13.893 -8.180 1.00 91.50 91 GLU A C 1
ATOM 739 O O . GLU A 1 91 ? 9.861 -14.849 -7.536 1.00 91.50 91 GLU A O 1
ATOM 744 N N . TYR A 1 92 ? 8.174 -13.467 -8.053 1.00 94.94 92 TYR A N 1
ATOM 745 C CA . TYR A 1 92 ? 7.233 -14.027 -7.091 1.00 94.94 92 TYR A CA 1
ATOM 746 C C . TYR A 1 92 ? 6.967 -15.515 -7.326 1.00 94.94 92 TYR A C 1
ATOM 748 O O . TYR A 1 92 ? 6.729 -15.959 -8.451 1.00 94.94 92 TYR A O 1
ATOM 756 N N . ARG A 1 93 ? 6.973 -16.291 -6.241 1.00 93.56 93 ARG A N 1
ATOM 757 C CA . ARG A 1 93 ? 6.713 -17.744 -6.265 1.00 93.56 93 ARG A CA 1
ATOM 758 C C . ARG A 1 93 ? 5.618 -18.172 -5.281 1.00 93.56 93 ARG A C 1
ATOM 760 O O . ARG A 1 93 ? 5.567 -19.339 -4.912 1.00 93.56 93 ARG A O 1
ATOM 767 N N . GLY A 1 94 ? 4.818 -17.221 -4.796 1.00 94.62 94 GLY A N 1
ATOM 768 C CA . GLY A 1 94 ? 3.713 -17.471 -3.866 1.00 94.62 94 GLY A CA 1
ATOM 769 C C . GLY A 1 94 ? 2.362 -17.630 -4.570 1.00 94.62 94 GLY A C 1
ATOM 770 O O . GLY A 1 94 ? 2.285 -18.202 -5.652 1.00 94.62 94 GLY A O 1
ATOM 771 N N . ASP A 1 95 ? 1.302 -17.103 -3.952 1.00 96.56 95 ASP A N 1
ATOM 772 C CA . ASP A 1 95 ? -0.076 -17.176 -4.455 1.00 96.56 95 ASP A CA 1
ATOM 773 C C . ASP A 1 95 ? -0.276 -16.378 -5.760 1.00 96.56 95 ASP A C 1
ATOM 775 O O . ASP A 1 95 ? -0.200 -15.147 -5.795 1.00 96.56 95 ASP A O 1
ATOM 779 N N . GLU A 1 96 ? -0.594 -17.074 -6.848 1.00 96.44 96 GLU A N 1
ATOM 780 C CA . GLU A 1 96 ? -0.788 -16.462 -8.164 1.00 96.44 96 GLU A CA 1
ATOM 781 C C . GLU A 1 96 ? -1.900 -15.394 -8.180 1.00 96.44 96 GLU A C 1
ATOM 783 O O . GLU A 1 96 ? -1.821 -14.424 -8.935 1.00 96.44 96 GLU A O 1
ATOM 788 N N . LYS A 1 97 ? -2.894 -15.484 -7.287 1.00 97.00 97 LYS A N 1
ATOM 789 C CA . LYS A 1 97 ? -3.925 -14.450 -7.138 1.00 97.00 97 LYS A CA 1
ATOM 790 C C . LYS A 1 97 ? -3.338 -13.136 -6.624 1.00 97.00 97 LYS A C 1
ATOM 792 O O . LYS A 1 97 ? -3.712 -12.071 -7.123 1.00 97.00 97 LYS A O 1
ATOM 797 N N . ILE A 1 98 ? -2.398 -13.194 -5.678 1.00 98.19 98 ILE A N 1
ATOM 798 C CA . ILE A 1 98 ? -1.659 -12.017 -5.190 1.00 98.19 98 ILE A CA 1
ATOM 799 C C . ILE A 1 98 ? -0.848 -11.421 -6.339 1.00 98.19 98 ILE A C 1
ATOM 801 O O . ILE A 1 98 ? -0.923 -10.219 -6.603 1.00 98.19 98 ILE A O 1
ATOM 805 N N . ARG A 1 99 ? -0.124 -12.273 -7.073 1.00 97.50 99 ARG A N 1
ATOM 806 C CA . ARG A 1 99 ? 0.687 -11.859 -8.223 1.00 97.50 99 ARG A CA 1
ATOM 807 C C . ARG A 1 99 ? -0.137 -11.115 -9.268 1.00 97.50 99 ARG A C 1
ATOM 809 O O . ARG A 1 99 ? 0.244 -10.023 -9.690 1.00 97.50 99 ARG A O 1
ATOM 816 N N . GLN A 1 100 ? -1.278 -11.682 -9.654 1.00 96.19 100 GLN A N 1
ATOM 817 C CA . GLN A 1 100 ? -2.171 -11.095 -10.644 1.00 96.19 100 GLN A CA 1
ATOM 818 C C . GLN A 1 100 ? -2.819 -9.800 -10.145 1.00 96.19 100 GLN A C 1
ATOM 820 O O . GLN A 1 100 ? -2.919 -8.837 -10.906 1.00 96.19 100 GLN A O 1
ATOM 825 N N . THR A 1 101 ? -3.206 -9.751 -8.869 1.00 96.62 101 THR A N 1
ATOM 826 C CA . THR A 1 101 ? -3.783 -8.551 -8.252 1.00 96.62 101 THR A CA 1
ATOM 827 C C . THR A 1 101 ? -2.791 -7.391 -8.273 1.00 96.62 101 THR A C 1
ATOM 829 O O . THR A 1 101 ? -3.130 -6.296 -8.722 1.00 96.62 101 THR A O 1
ATOM 832 N N . VAL A 1 102 ? -1.542 -7.626 -7.856 1.00 97.75 102 VAL A N 1
ATOM 833 C CA . VAL A 1 102 ? -0.512 -6.579 -7.862 1.00 97.75 102 VAL A CA 1
ATOM 834 C C . VAL A 1 102 ? -0.125 -6.187 -9.285 1.00 97.75 102 VAL A C 1
ATOM 836 O O . VAL A 1 102 ? -0.030 -4.995 -9.561 1.00 97.75 102 VAL A O 1
ATOM 839 N N . TRP A 1 103 ? -0.003 -7.140 -10.214 1.00 95.75 103 TRP A N 1
ATOM 840 C CA . TRP A 1 103 ? 0.221 -6.854 -11.636 1.00 95.75 103 TRP A CA 1
ATOM 841 C C . TRP A 1 103 ? -0.815 -5.883 -12.221 1.00 95.75 103 TRP A C 1
ATOM 843 O O . TRP A 1 103 ? -0.450 -4.912 -12.882 1.00 95.75 103 TRP A O 1
ATOM 853 N N . GLN A 1 104 ? -2.103 -6.125 -11.962 1.00 95.00 104 GLN A N 1
ATOM 854 C CA . GLN A 1 104 ? -3.183 -5.256 -12.435 1.00 95.00 104 GLN A CA 1
ATOM 855 C C . GLN A 1 104 ? -3.152 -3.884 -11.759 1.00 95.00 104 GLN A C 1
ATOM 857 O O . GLN A 1 104 ? -3.371 -2.870 -12.415 1.00 95.00 104 GLN A O 1
ATOM 862 N N . MET A 1 105 ? -2.856 -3.848 -10.460 1.00 95.81 105 MET A N 1
ATOM 863 C CA . MET A 1 105 ? -2.815 -2.619 -9.670 1.00 95.81 105 MET A CA 1
ATOM 864 C C . MET A 1 105 ? -1.715 -1.653 -10.127 1.00 95.81 105 MET A C 1
ATOM 866 O O . MET A 1 105 ? -1.930 -0.440 -10.128 1.00 95.81 105 MET A O 1
ATOM 870 N N . ILE A 1 106 ? -0.547 -2.178 -10.511 1.00 95.88 106 ILE A N 1
ATOM 871 C CA . ILE A 1 106 ? 0.599 -1.354 -10.917 1.00 95.88 106 ILE A CA 1
ATOM 872 C C . ILE A 1 106 ? 0.587 -0.986 -12.403 1.00 95.88 106 ILE A C 1
ATOM 874 O O . ILE A 1 106 ? 1.397 -0.157 -12.821 1.00 95.88 106 ILE A O 1
ATOM 878 N N . ALA A 1 107 ? -0.306 -1.570 -13.205 1.00 93.81 107 ALA A N 1
ATOM 879 C CA . ALA A 1 107 ? -0.398 -1.264 -14.626 1.00 93.81 107 ALA A CA 1
ATOM 880 C C . ALA A 1 107 ? -0.649 0.247 -14.848 1.00 93.81 107 ALA A C 1
ATOM 882 O O . ALA A 1 107 ? -1.454 0.853 -14.133 1.00 93.81 107 ALA A O 1
ATOM 883 N N . PRO A 1 108 ? 0.039 0.892 -15.808 1.00 90.50 108 PRO A N 1
ATOM 884 C CA . PRO A 1 108 ? -0.169 2.308 -16.083 1.00 90.50 108 PRO A CA 1
ATOM 885 C C . PRO A 1 108 ? -1.596 2.569 -16.583 1.00 90.50 108 PRO A C 1
ATOM 887 O O . PRO A 1 108 ? -2.176 1.764 -17.315 1.00 90.50 108 PRO A O 1
ATOM 890 N N . GLN A 1 109 ? -2.172 3.712 -16.206 1.00 80.25 109 GLN A N 1
ATOM 891 C CA . GLN A 1 109 ? -3.510 4.091 -16.662 1.00 80.25 109 GLN A CA 1
ATOM 892 C C . GLN A 1 109 ? -3.522 4.243 -18.188 1.00 80.25 109 GLN A C 1
ATOM 894 O O . GLN A 1 109 ? -2.633 4.861 -18.767 1.00 80.25 109 GLN A O 1
ATOM 899 N N . GLY A 1 110 ? -4.513 3.650 -18.856 1.00 68.75 110 GLY A N 1
ATOM 900 C CA . GLY A 1 110 ? -4.599 3.677 -20.320 1.00 68.75 110 GLY A CA 1
ATOM 901 C C . GLY A 1 110 ? -3.645 2.717 -21.038 1.00 68.75 110 GLY A C 1
ATOM 902 O O . GLY A 1 110 ? -3.694 2.631 -22.268 1.00 68.75 110 GLY A O 1
ATOM 903 N N . ALA A 1 111 ? -2.839 1.934 -20.308 1.00 64.19 111 ALA A N 1
ATOM 904 C CA . ALA A 1 111 ? -2.137 0.801 -20.885 1.00 64.19 111 ALA A CA 1
ATOM 905 C C . ALA A 1 111 ? -3.176 -0.223 -21.347 1.00 64.19 111 ALA A C 1
ATOM 907 O O . ALA A 1 111 ? -3.705 -1.017 -20.569 1.00 64.19 111 ALA A O 1
ATOM 908 N N . LYS A 1 112 ? -3.494 -0.208 -22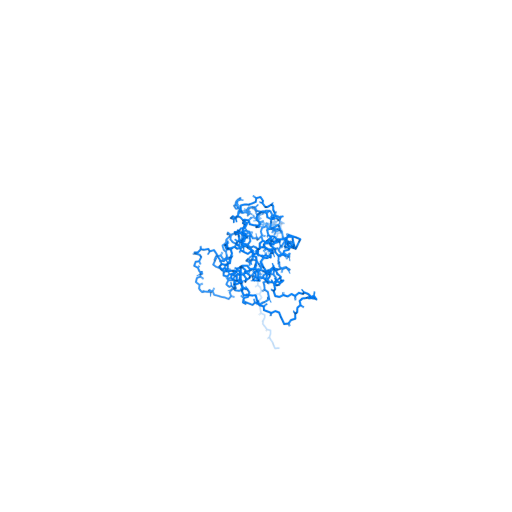.644 1.00 55.03 112 LYS A N 1
ATOM 909 C CA . LYS A 1 112 ? -4.140 -1.354 -23.279 1.00 55.03 112 LYS A CA 1
ATOM 910 C C . LYS A 1 112 ? -3.214 -2.524 -22.987 1.00 55.03 112 LYS A C 1
ATOM 912 O O . LYS A 1 112 ? -2.047 -2.448 -23.372 1.00 55.03 112 LYS A O 1
ATOM 917 N N . ASN A 1 113 ? -3.696 -3.557 -22.293 1.00 51.31 113 ASN A N 1
ATOM 918 C CA . ASN A 1 113 ? -2.977 -4.824 -22.226 1.00 51.31 113 ASN A CA 1
ATOM 919 C C . ASN A 1 113 ? -2.589 -5.145 -23.668 1.00 51.31 113 ASN A C 1
ATOM 921 O O . ASN A 1 113 ? -3.463 -5.346 -24.518 1.00 51.31 113 ASN A O 1
ATOM 925 N N . ALA A 1 114 ? -1.295 -5.019 -23.977 1.00 46.69 114 ALA A N 1
ATOM 926 C CA . ALA A 1 114 ? -0.800 -5.333 -25.298 1.00 46.69 114 ALA A CA 1
ATOM 927 C C . ALA A 1 114 ? -1.271 -6.761 -25.564 1.00 46.69 114 ALA A C 1
ATOM 929 O O . ALA A 1 114 ? -1.173 -7.589 -24.662 1.00 46.69 114 ALA A O 1
ATOM 930 N N . LYS A 1 115 ? -1.900 -6.951 -26.730 1.00 49.25 115 LYS A N 1
ATOM 931 C CA . LYS A 1 115 ? -2.453 -8.194 -27.293 1.00 49.25 115 LYS A CA 1
ATOM 932 C C . LYS A 1 115 ? -1.997 -9.460 -26.563 1.00 49.25 115 LYS A C 1
ATOM 934 O O . LYS A 1 115 ? -0.803 -9.589 -26.318 1.00 49.25 115 LYS A O 1
ATOM 939 N N . GLU A 1 116 ? -2.939 -10.380 -26.326 1.00 50.09 116 GLU A N 1
ATOM 940 C CA . GLU A 1 116 ? -2.716 -11.724 -25.764 1.00 50.09 116 GLU A CA 1
ATOM 941 C C . GLU A 1 116 ? -1.290 -12.246 -25.998 1.00 50.09 116 GLU A C 1
ATOM 943 O O . GLU A 1 116 ? -0.813 -12.160 -27.138 1.00 50.09 116 GLU A O 1
ATOM 948 N N . PRO A 1 117 ? -0.617 -12.765 -24.949 1.00 54.47 117 PRO A N 1
ATOM 949 C CA . PRO A 1 117 ? 0.797 -13.118 -24.995 1.00 54.47 117 PRO A CA 1
ATOM 950 C C . PRO A 1 117 ? 1.113 -13.910 -26.260 1.00 54.47 117 PRO A C 1
ATOM 952 O O . PRO A 1 117 ? 0.662 -15.040 -26.445 1.00 54.47 117 PRO A O 1
ATOM 955 N N . LYS A 1 118 ? 1.886 -13.301 -27.162 1.00 49.09 118 LYS A N 1
ATOM 956 C CA . LYS A 1 118 ? 2.353 -13.985 -28.364 1.00 49.09 118 LYS A CA 1
ATOM 957 C C . LYS A 1 118 ? 3.636 -14.725 -28.013 1.00 49.09 118 LYS A C 1
ATOM 959 O O . LYS A 1 118 ? 4.710 -14.133 -27.984 1.00 49.09 118 LYS A O 1
ATOM 964 N N . GLY A 1 119 ? 3.512 -16.025 -27.756 1.00 59.91 119 GLY A N 1
ATOM 965 C CA . GLY A 1 119 ? 4.637 -16.930 -27.508 1.00 59.91 119 GLY A CA 1
ATOM 966 C C . GLY A 1 119 ? 4.749 -17.416 -26.061 1.00 59.91 119 GLY A C 1
ATOM 967 O O . GLY A 1 119 ? 3.905 -17.133 -25.222 1.00 59.91 119 GLY A O 1
ATOM 968 N N . SER A 1 120 ? 5.816 -18.169 -25.776 1.00 61.41 120 SER A N 1
ATOM 969 C CA . SER A 1 120 ? 6.055 -18.854 -24.490 1.00 61.41 120 SER A CA 1
ATOM 970 C C . SER A 1 120 ? 6.484 -17.932 -23.335 1.00 61.41 120 SER A C 1
ATOM 972 O O . SER A 1 120 ? 6.718 -18.410 -22.226 1.00 61.41 120 SER A O 1
ATOM 974 N N . GLN A 1 121 ? 6.670 -16.635 -23.583 1.00 68.06 121 GLN A N 1
ATOM 975 C CA . GLN A 1 121 ? 7.174 -15.701 -22.576 1.00 68.06 121 GLN A CA 1
ATOM 976 C C . GLN A 1 121 ? 6.057 -15.274 -21.618 1.00 68.06 121 GLN A C 1
ATOM 978 O O . GLN A 1 121 ? 4.911 -15.091 -22.018 1.00 68.06 121 GLN A O 1
ATOM 983 N N . SER A 1 122 ? 6.393 -15.080 -20.344 1.00 85.00 122 SER A N 1
ATOM 984 C CA . SER A 1 122 ? 5.434 -14.626 -19.330 1.00 85.00 122 SER A CA 1
ATOM 985 C C . SER A 1 122 ? 4.887 -13.225 -19.654 1.00 85.00 122 SER A C 1
ATOM 987 O O . SER A 1 122 ? 5.637 -12.353 -20.100 1.00 85.00 122 SER A O 1
ATOM 989 N N . ILE A 1 123 ? 3.596 -12.982 -19.380 1.00 88.25 123 ILE A N 1
ATOM 990 C CA . ILE A 1 123 ? 2.937 -11.672 -19.565 1.00 88.25 123 ILE A CA 1
ATOM 991 C C . ILE A 1 123 ? 3.632 -10.542 -18.792 1.00 88.25 123 ILE A C 1
ATOM 993 O O . ILE A 1 123 ? 3.611 -9.393 -19.222 1.00 88.25 123 ILE A O 1
ATOM 997 N N . TYR A 1 124 ? 4.319 -10.876 -17.695 1.00 91.19 124 TYR A N 1
ATOM 998 C CA . TYR A 1 124 ? 5.029 -9.923 -16.838 1.00 91.19 124 TYR A CA 1
ATOM 999 C C . TYR A 1 124 ? 6.295 -9.339 -17.488 1.00 91.19 124 TYR A C 1
ATOM 1001 O O . TYR A 1 124 ? 6.913 -8.425 -16.941 1.00 91.19 124 TYR A O 1
ATOM 1009 N N . HIS A 1 125 ? 6.694 -9.853 -18.654 1.00 90.44 125 HIS A N 1
ATOM 1010 C CA . HIS A 1 125 ? 7.857 -9.405 -19.426 1.00 90.44 125 HIS A CA 1
ATOM 1011 C C . HIS A 1 125 ? 7.467 -8.777 -20.774 1.00 90.44 125 HIS A C 1
ATOM 1013 O O . HIS A 1 125 ? 8.328 -8.567 -21.621 1.00 90.44 125 HIS A O 1
ATOM 1019 N N . GLN A 1 126 ? 6.178 -8.501 -20.998 1.00 88.38 126 GLN A N 1
ATOM 1020 C CA . GLN A 1 126 ? 5.648 -8.030 -22.280 1.00 88.38 126 GLN A CA 1
ATOM 1021 C C . GLN A 1 126 ? 4.852 -6.727 -22.130 1.00 88.38 126 GLN A C 1
ATOM 1023 O O . GLN A 1 126 ? 4.503 -6.302 -21.028 1.00 88.38 126 GLN A O 1
ATOM 1028 N N . GLY A 1 127 ? 4.536 -6.094 -23.264 1.00 88.12 127 GLY A N 1
ATOM 1029 C CA . GLY A 1 127 ? 3.714 -4.885 -23.303 1.00 88.12 127 GLY A CA 1
ATOM 1030 C C . GLY A 1 127 ? 4.352 -3.732 -22.534 1.00 88.12 127 GLY A C 1
ATOM 1031 O O . GLY A 1 127 ? 5.547 -3.482 -22.676 1.00 88.12 127 GLY A O 1
ATOM 1032 N N . TRP A 1 128 ? 3.560 -3.050 -21.700 1.00 90.50 128 TRP A N 1
ATOM 1033 C CA . TRP A 1 128 ? 4.046 -1.933 -20.886 1.00 90.50 128 TRP A CA 1
ATOM 1034 C C . TRP A 1 128 ? 5.215 -2.348 -19.983 1.00 90.50 128 TRP A C 1
ATOM 1036 O O . TRP A 1 128 ? 6.158 -1.588 -19.816 1.00 90.50 128 TRP A O 1
ATOM 1046 N N . ALA A 1 129 ? 5.221 -3.582 -19.476 1.00 90.81 129 ALA A N 1
ATOM 1047 C CA . ALA A 1 129 ? 6.280 -4.053 -18.593 1.00 90.81 129 ALA A CA 1
ATOM 1048 C C . ALA A 1 129 ? 7.626 -4.254 -19.302 1.00 90.81 129 ALA A C 1
ATOM 1050 O O . ALA A 1 129 ? 8.648 -4.368 -18.633 1.00 90.81 129 ALA A O 1
ATOM 1051 N N . ALA A 1 130 ? 7.653 -4.319 -20.634 1.00 87.88 130 ALA A N 1
ATOM 1052 C CA . ALA A 1 130 ? 8.895 -4.387 -21.401 1.00 87.88 130 ALA A CA 1
ATOM 1053 C C . ALA A 1 130 ? 9.462 -3.000 -21.747 1.00 87.88 130 ALA A C 1
ATOM 1055 O O . ALA A 1 130 ? 10.600 -2.915 -22.206 1.00 87.88 130 ALA A O 1
ATOM 1056 N N . LEU A 1 131 ? 8.684 -1.927 -21.566 1.00 86.44 131 LEU A N 1
ATOM 1057 C CA . LEU A 1 131 ? 9.108 -0.583 -21.949 1.00 86.44 131 LEU A CA 1
ATOM 1058 C C . LEU A 1 131 ? 10.253 -0.100 -21.044 1.00 86.44 131 LEU A C 1
ATOM 1060 O O . LEU A 1 131 ? 10.160 -0.294 -19.830 1.00 86.44 131 LEU A O 1
ATOM 1064 N N . PRO A 1 132 ? 11.281 0.580 -21.591 1.00 82.25 132 PRO A N 1
ATOM 1065 C CA . PRO A 1 132 ? 12.406 1.105 -20.811 1.00 82.25 132 PRO A CA 1
ATOM 1066 C C . PRO A 1 132 ? 12.001 2.024 -19.655 1.00 82.25 132 PRO A C 1
ATOM 1068 O O . PRO A 1 132 ? 12.708 2.103 -18.662 1.00 82.25 132 PRO A O 1
ATOM 1071 N N . GLU A 1 133 ? 10.851 2.690 -19.761 1.00 82.56 133 GLU A N 1
ATOM 1072 C CA . GLU A 1 133 ? 10.287 3.497 -18.678 1.00 82.56 133 GLU A CA 1
ATOM 1073 C C . GLU A 1 133 ? 9.995 2.651 -17.427 1.00 82.56 133 GLU A C 1
ATOM 1075 O O . GLU A 1 133 ? 10.373 3.021 -16.326 1.00 82.56 133 GLU A O 1
ATOM 1080 N N . PHE A 1 134 ? 9.359 1.486 -17.575 1.00 84.38 134 PHE A N 1
ATOM 1081 C CA . PHE A 1 134 ? 8.954 0.639 -16.440 1.00 84.38 134 PHE A CA 1
ATOM 1082 C C . PHE A 1 134 ? 9.937 -0.496 -16.149 1.00 84.38 134 PHE A C 1
ATOM 1084 O O . PHE A 1 134 ? 9.907 -1.101 -15.078 1.00 84.38 134 PHE A O 1
ATOM 1091 N N . ASN A 1 135 ? 10.794 -0.793 -17.116 1.00 80.94 135 ASN A N 1
ATOM 1092 C CA . ASN A 1 135 ? 11.858 -1.775 -17.047 1.00 80.94 135 ASN A CA 1
ATOM 1093 C C . ASN A 1 135 ? 13.146 -1.127 -17.564 1.00 80.94 135 ASN A C 1
ATOM 1095 O O . ASN A 1 135 ? 13.602 -1.481 -18.658 1.00 80.94 135 ASN A O 1
ATOM 1099 N N . PRO A 1 136 ? 13.704 -0.156 -16.817 1.00 74.81 136 PRO A N 1
ATOM 1100 C CA . PRO A 1 136 ? 14.944 0.493 -17.209 1.00 74.81 136 PRO A CA 1
ATOM 1101 C C . PRO A 1 136 ? 16.004 -0.576 -17.493 1.00 74.81 136 PRO A C 1
ATOM 1103 O O . PRO A 1 136 ? 16.066 -1.573 -16.761 1.00 74.81 136 PRO A O 1
ATOM 1106 N N . PRO A 1 137 ? 16.780 -0.436 -18.586 1.00 57.56 137 PRO A N 1
ATOM 1107 C CA . PRO A 1 137 ? 17.814 -1.396 -18.944 1.00 57.56 137 PRO A CA 1
ATOM 1108 C C . PRO A 1 137 ? 18.780 -1.514 -17.768 1.00 57.56 137 PRO A C 1
ATOM 1110 O O . PRO A 1 137 ? 19.522 -0.587 -17.453 1.00 57.56 137 PRO A O 1
ATOM 1113 N N . ASN A 1 138 ? 18.699 -2.663 -17.092 1.00 54.69 138 ASN A N 1
ATOM 1114 C CA . ASN A 1 138 ? 19.064 -2.824 -15.687 1.00 54.69 138 ASN A CA 1
ATOM 1115 C C . ASN A 1 138 ? 18.178 -1.949 -14.792 1.00 54.69 138 ASN A C 1
ATOM 1117 O O . ASN A 1 138 ? 18.359 -0.742 -14.767 1.00 54.69 138 ASN A O 1
ATOM 1121 N N . PHE A 1 139 ? 17.284 -2.534 -13.989 1.00 55.47 139 PHE A N 1
ATOM 1122 C CA . PHE A 1 139 ? 16.894 -1.966 -12.693 1.00 55.47 139 PHE A CA 1
ATOM 1123 C C . PHE A 1 139 ? 18.150 -1.350 -12.073 1.00 55.47 139 PHE A C 1
ATOM 1125 O O . PHE A 1 139 ? 19.035 -2.113 -11.687 1.00 55.47 139 PHE A O 1
ATOM 1132 N N . ALA A 1 140 ? 18.305 -0.025 -12.178 1.00 53.12 140 ALA A N 1
ATOM 1133 C CA . ALA A 1 140 ? 19.584 0.659 -12.440 1.00 53.12 140 ALA A CA 1
ATOM 1134 C C . ALA A 1 140 ? 20.433 0.822 -11.180 1.00 53.12 140 ALA A C 1
ATOM 1136 O O . ALA A 1 140 ? 20.876 1.906 -10.814 1.00 53.12 140 ALA A O 1
ATOM 1137 N N . LEU A 1 141 ? 20.581 -0.293 -10.487 1.00 61.25 141 LEU A N 1
ATOM 1138 C CA . LEU A 1 141 ? 21.115 -0.503 -9.171 1.00 61.25 141 LEU A CA 1
ATOM 1139 C C . LEU A 1 141 ? 21.865 -1.826 -9.235 1.00 61.25 141 LEU A C 1
ATOM 1141 O O . LEU A 1 141 ? 21.452 -2.774 -9.903 1.00 61.25 141 LEU A O 1
ATOM 1145 N N . ASP A 1 142 ? 23.013 -1.857 -8.577 1.00 72.81 142 ASP A N 1
ATOM 1146 C CA . ASP A 1 142 ? 23.946 -2.971 -8.652 1.00 72.81 142 ASP A CA 1
ATOM 1147 C C . ASP A 1 142 ? 23.307 -4.348 -8.345 1.00 72.81 142 ASP A C 1
ATOM 1149 O O . ASP A 1 142 ? 22.221 -4.481 -7.767 1.00 72.81 142 ASP A O 1
ATOM 1153 N N . ALA A 1 143 ? 24.040 -5.416 -8.667 1.00 80.81 143 ALA A N 1
ATOM 1154 C CA . ALA A 1 143 ? 23.598 -6.792 -8.442 1.00 80.81 143 ALA A CA 1
ATOM 1155 C C . ALA A 1 143 ? 23.206 -7.092 -6.978 1.00 80.81 143 ALA A C 1
ATOM 1157 O O . ALA A 1 143 ? 22.485 -8.056 -6.718 1.00 80.81 143 ALA A O 1
ATOM 1158 N N . SER A 1 144 ? 23.671 -6.307 -5.997 1.00 83.88 144 SER A N 1
ATOM 1159 C CA . SER A 1 144 ? 23.282 -6.507 -4.598 1.00 83.88 144 SER A CA 1
ATOM 1160 C C . SER A 1 144 ? 21.852 -6.047 -4.320 1.00 83.88 144 SER A C 1
ATOM 1162 O O . SER A 1 144 ? 21.149 -6.730 -3.576 1.00 83.88 144 SER A O 1
ATOM 1164 N N . PHE A 1 145 ? 21.393 -4.963 -4.955 1.00 82.88 145 PHE A N 1
ATOM 1165 C CA . PHE A 1 145 ? 20.012 -4.510 -4.808 1.00 82.88 145 PHE A CA 1
ATOM 1166 C C . PHE A 1 145 ? 19.029 -5.463 -5.484 1.00 82.88 145 PHE A C 1
ATOM 1168 O O . PHE A 1 145 ? 18.023 -5.838 -4.891 1.00 82.88 145 PHE A O 1
ATOM 1175 N N . GLN A 1 146 ? 19.367 -5.957 -6.676 1.00 83.19 146 GLN A N 1
ATOM 1176 C CA . GLN A 1 146 ? 18.559 -6.975 -7.355 1.00 83.19 146 GLN A CA 1
ATOM 1177 C C . GLN A 1 146 ? 18.396 -8.236 -6.494 1.00 83.19 146 GLN A C 1
ATOM 1179 O O . GLN A 1 146 ? 17.288 -8.742 -6.331 1.00 83.19 146 GLN A O 1
ATOM 1184 N N . ARG A 1 147 ? 19.483 -8.710 -5.865 1.00 88.00 147 ARG A N 1
ATOM 1185 C CA . ARG A 1 147 ? 19.423 -9.837 -4.918 1.00 88.00 147 ARG A CA 1
ATOM 1186 C C . ARG A 1 147 ? 18.566 -9.537 -3.689 1.00 88.00 147 ARG A C 1
ATOM 1188 O O . ARG A 1 147 ? 17.900 -10.442 -3.195 1.00 88.00 147 ARG A O 1
ATOM 1195 N N . HIS A 1 148 ? 18.610 -8.308 -3.173 1.00 90.31 148 HIS A N 1
ATOM 1196 C CA . HIS A 1 148 ? 17.753 -7.870 -2.070 1.00 90.31 148 HIS A CA 1
ATOM 1197 C C . HIS A 1 148 ? 16.277 -7.953 -2.467 1.00 90.31 148 HIS A C 1
ATOM 1199 O O . HIS A 1 148 ? 15.527 -8.696 -1.836 1.00 90.31 148 HIS A O 1
ATOM 1205 N N . VAL A 1 149 ? 15.889 -7.298 -3.563 1.00 87.88 149 VAL A N 1
ATOM 1206 C CA . VAL A 1 149 ? 14.501 -7.302 -4.046 1.00 87.88 149 VAL A CA 1
ATOM 1207 C C . VAL A 1 149 ? 14.028 -8.723 -4.327 1.00 87.88 149 VAL A C 1
ATOM 1209 O O . VAL A 1 149 ? 12.970 -9.109 -3.849 1.00 87.88 149 VAL A O 1
ATOM 1212 N N . HIS A 1 150 ? 14.837 -9.551 -4.994 1.00 89.81 150 HIS A N 1
ATOM 1213 C CA . HIS A 1 150 ? 14.507 -10.960 -5.222 1.00 89.81 150 HIS A CA 1
ATOM 1214 C C . HIS A 1 150 ? 14.240 -11.712 -3.907 1.00 89.81 150 HIS A C 1
ATOM 1216 O O . HIS A 1 150 ? 13.244 -12.423 -3.783 1.00 89.81 150 HIS A O 1
ATOM 1222 N N . ARG A 1 151 ? 15.103 -11.543 -2.895 1.00 93.31 151 ARG A N 1
ATOM 1223 C CA . ARG A 1 151 ? 14.956 -12.214 -1.592 1.00 93.31 151 ARG A CA 1
ATOM 1224 C C . ARG A 1 151 ? 13.689 -11.782 -0.854 1.00 93.31 151 ARG A C 1
ATOM 1226 O O . ARG A 1 151 ? 13.090 -12.590 -0.146 1.00 93.31 151 ARG A O 1
ATOM 1233 N N . HIS A 1 152 ? 13.295 -10.520 -0.994 1.00 94.12 152 HIS A N 1
ATOM 1234 C CA . HIS A 1 152 ? 12.188 -9.932 -0.241 1.00 94.12 152 HIS A CA 1
ATOM 1235 C C . HIS A 1 152 ? 10.883 -9.808 -1.041 1.00 94.12 152 HIS A C 1
ATOM 1237 O O . HIS A 1 152 ? 9.848 -9.513 -0.442 1.00 94.12 152 HIS A O 1
ATOM 1243 N N . ALA A 1 153 ? 10.894 -10.140 -2.337 1.00 94.81 153 ALA A N 1
ATOM 1244 C CA . ALA A 1 153 ? 9.756 -10.029 -3.247 1.00 94.81 153 ALA A CA 1
ATOM 1245 C C . ALA A 1 153 ? 8.498 -10.705 -2.699 1.00 94.81 153 ALA A C 1
ATOM 1247 O O . ALA A 1 153 ? 7.440 -10.083 -2.643 1.00 94.81 153 ALA A O 1
ATOM 1248 N N . ASN A 1 154 ? 8.616 -11.953 -2.228 1.00 96.81 154 ASN A N 1
ATOM 1249 C CA . ASN A 1 154 ? 7.466 -12.693 -1.708 1.00 96.81 154 ASN A CA 1
ATOM 1250 C C . ASN A 1 154 ? 6.820 -11.998 -0.504 1.00 96.81 154 ASN A C 1
ATOM 1252 O O . ASN A 1 154 ? 5.603 -11.833 -0.465 1.00 96.81 154 ASN A O 1
ATOM 1256 N N . LYS A 1 155 ? 7.637 -11.560 0.460 1.00 96.94 155 LYS A N 1
ATOM 1257 C CA . LYS A 1 155 ? 7.153 -10.874 1.664 1.00 96.94 155 LYS A CA 1
ATOM 1258 C C . LYS A 1 155 ? 6.527 -9.527 1.315 1.00 96.94 155 LYS A C 1
ATOM 1260 O O . LYS A 1 155 ? 5.480 -9.188 1.860 1.00 96.94 155 LYS A O 1
ATOM 1265 N N . LEU A 1 156 ? 7.161 -8.775 0.416 1.00 97.38 156 LEU A N 1
ATOM 1266 C CA . LEU A 1 156 ? 6.665 -7.472 -0.005 1.00 97.38 156 LEU A CA 1
ATOM 1267 C C . LEU A 1 156 ? 5.318 -7.606 -0.724 1.00 97.38 156 LEU A C 1
ATOM 1269 O O . LEU A 1 156 ? 4.373 -6.932 -0.345 1.00 97.38 156 LEU A O 1
ATOM 1273 N N . LEU A 1 157 ? 5.181 -8.524 -1.683 1.00 98.12 157 LEU A N 1
ATOM 1274 C CA . LEU A 1 157 ? 3.926 -8.735 -2.417 1.00 98.12 157 LEU A CA 1
ATOM 1275 C C . LEU A 1 157 ? 2.751 -9.130 -1.520 1.00 98.12 157 LEU A C 1
ATOM 1277 O O . LEU A 1 157 ? 1.654 -8.609 -1.705 1.00 98.12 157 LEU A O 1
ATOM 1281 N N . VAL A 1 158 ? 2.983 -9.991 -0.525 1.00 98.12 158 VAL A N 1
ATOM 1282 C CA . VAL A 1 158 ? 1.950 -10.348 0.462 1.00 98.12 158 VAL A CA 1
ATOM 1283 C C . VAL A 1 158 ? 1.518 -9.120 1.262 1.00 98.12 158 VAL A C 1
ATOM 1285 O O . VAL A 1 158 ? 0.323 -8.849 1.354 1.00 98.12 158 VAL A O 1
ATOM 1288 N N . LYS A 1 159 ? 2.473 -8.335 1.780 1.00 97.94 159 LYS A N 1
ATOM 1289 C CA . LYS A 1 159 ? 2.164 -7.087 2.497 1.00 97.94 159 LYS A CA 1
ATOM 1290 C C . LYS A 1 159 ? 1.374 -6.108 1.626 1.00 97.94 159 LYS A C 1
ATOM 1292 O O . LYS A 1 159 ? 0.418 -5.500 2.092 1.00 97.94 159 LYS A O 1
ATOM 1297 N N . ILE A 1 160 ? 1.756 -5.964 0.359 1.00 98.56 160 ILE A N 1
ATOM 1298 C CA . ILE A 1 160 ? 1.102 -5.045 -0.576 1.00 98.56 160 ILE A CA 1
ATOM 1299 C C . ILE A 1 160 ? -0.343 -5.456 -0.841 1.00 98.56 160 ILE A C 1
ATOM 1301 O O . ILE A 1 160 ? -1.220 -4.593 -0.853 1.00 98.56 160 ILE A O 1
ATOM 1305 N N . ASP A 1 161 ? -0.618 -6.750 -1.001 1.00 98.44 161 ASP A N 1
ATOM 1306 C CA . ASP A 1 161 ? -1.994 -7.216 -1.162 1.00 98.44 161 ASP A CA 1
ATOM 1307 C C . ASP A 1 161 ? -2.829 -7.048 0.118 1.00 98.44 161 ASP A C 1
ATOM 1309 O O . ASP A 1 161 ? -3.977 -6.611 0.040 1.00 98.44 161 ASP A O 1
ATOM 1313 N N . GLN A 1 162 ? -2.242 -7.289 1.296 1.00 97.75 162 GLN A N 1
ATOM 1314 C CA . GLN A 1 162 ? -2.898 -7.055 2.589 1.00 97.75 162 GLN A CA 1
ATOM 1315 C C . GLN A 1 162 ? -3.265 -5.578 2.790 1.00 97.75 162 GLN A C 1
ATOM 1317 O O . GLN A 1 162 ? -4.413 -5.268 3.108 1.00 97.75 162 GLN A O 1
ATOM 1322 N N . LEU A 1 163 ? -2.327 -4.657 2.547 1.00 98.50 163 LEU A N 1
ATOM 1323 C CA . LEU A 1 163 ? -2.568 -3.213 2.663 1.00 98.50 163 LEU A CA 1
ATOM 1324 C C . LEU A 1 163 ? -3.590 -2.725 1.630 1.00 98.50 163 LEU A C 1
ATOM 1326 O O . LEU A 1 163 ? -4.469 -1.927 1.953 1.00 98.50 163 LEU A O 1
ATOM 1330 N N . ARG A 1 164 ? -3.546 -3.258 0.403 1.00 98.19 164 ARG A N 1
ATOM 1331 C CA . ARG A 1 164 ? -4.572 -2.998 -0.615 1.00 98.19 164 ARG A CA 1
ATOM 1332 C C . ARG A 1 164 ? -5.944 -3.492 -0.155 1.00 98.19 164 ARG A C 1
ATOM 1334 O O . ARG A 1 164 ? -6.936 -2.798 -0.374 1.00 98.19 164 ARG A O 1
ATOM 1341 N N . HIS A 1 165 ? -6.031 -4.678 0.446 1.00 97.44 165 HIS A N 1
ATOM 1342 C CA . HIS A 1 165 ? -7.290 -5.217 0.956 1.00 97.44 165 HIS A CA 1
ATOM 1343 C C . HIS A 1 165 ? -7.843 -4.366 2.103 1.00 97.44 165 HIS A C 1
ATOM 1345 O O . HIS A 1 165 ? -9.016 -3.992 2.048 1.00 97.44 165 HIS A O 1
ATOM 1351 N N . LEU A 1 166 ? -6.994 -3.973 3.058 1.00 97.81 166 LEU A N 1
ATOM 1352 C CA . LEU A 1 166 ? -7.342 -3.013 4.105 1.00 97.81 166 LEU A CA 1
ATOM 1353 C C . LEU A 1 166 ? -7.912 -1.731 3.488 1.00 97.81 166 LEU A C 1
ATOM 1355 O O . LEU A 1 166 ? -9.059 -1.383 3.746 1.00 97.81 166 LEU A O 1
ATOM 1359 N N . GLN A 1 167 ? -7.164 -1.080 2.597 1.00 97.62 167 GLN A N 1
ATOM 1360 C CA . GLN A 1 167 ? -7.570 0.184 1.985 1.00 97.62 167 GLN A CA 1
ATOM 1361 C C . GLN A 1 167 ? -8.863 0.068 1.165 1.00 97.62 167 GLN A C 1
ATOM 1363 O O . GLN A 1 167 ? -9.728 0.934 1.246 1.00 97.62 167 GLN A O 1
ATOM 1368 N N . LYS A 1 168 ? -9.000 -0.966 0.327 1.00 96.12 168 LYS A N 1
ATOM 1369 C CA . LYS A 1 168 ? -10.093 -1.050 -0.658 1.00 96.12 168 LYS A CA 1
ATOM 1370 C C . LYS A 1 168 ? -11.337 -1.763 -0.151 1.00 96.12 168 LYS A C 1
ATOM 1372 O O . LYS A 1 168 ? -12.416 -1.471 -0.649 1.00 96.12 168 LYS A O 1
ATOM 1377 N N . THR A 1 169 ? -11.179 -2.730 0.749 1.00 96.00 169 THR A N 1
ATOM 1378 C CA . THR A 1 169 ? -12.278 -3.609 1.174 1.00 96.00 169 THR A CA 1
ATOM 1379 C C . THR A 1 169 ? -12.744 -3.289 2.584 1.00 96.00 169 THR A C 1
ATOM 1381 O O . THR A 1 169 ? -13.943 -3.162 2.787 1.00 96.00 169 THR A O 1
ATOM 1384 N N . ILE A 1 170 ? -11.817 -3.137 3.532 1.00 96.75 170 ILE A N 1
ATOM 1385 C CA . ILE A 1 170 ? -12.172 -2.890 4.936 1.00 96.75 170 ILE A CA 1
ATOM 1386 C C . ILE A 1 170 ? -12.490 -1.408 5.149 1.00 96.75 170 ILE A C 1
ATOM 1388 O O . ILE A 1 170 ? -13.572 -1.068 5.610 1.00 96.75 170 ILE A O 1
ATOM 1392 N N . ILE A 1 171 ? -11.561 -0.526 4.773 1.00 97.75 171 ILE A N 1
ATOM 1393 C CA . ILE A 1 171 ? -11.718 0.924 4.913 1.00 97.75 171 ILE A CA 1
ATOM 1394 C C . ILE A 1 171 ? -12.656 1.460 3.830 1.00 97.75 171 ILE A C 1
ATOM 1396 O O . ILE A 1 171 ? -13.676 2.074 4.133 1.00 97.75 171 ILE A O 1
ATOM 1400 N N . GLY A 1 172 ? -12.346 1.199 2.557 1.00 96.38 172 GLY A N 1
ATOM 1401 C CA . GLY A 1 172 ? -13.237 1.479 1.431 1.00 96.38 172 GLY A CA 1
ATOM 1402 C C . GLY A 1 172 ? -13.786 2.910 1.440 1.00 96.38 172 GLY A C 1
ATOM 1403 O O . GLY A 1 172 ? -13.031 3.879 1.398 1.00 96.38 172 GLY A O 1
ATOM 1404 N N . ALA A 1 173 ? -15.113 3.040 1.499 1.00 96.25 173 ALA A N 1
ATOM 1405 C CA . ALA A 1 173 ? -15.807 4.330 1.489 1.00 96.25 173 ALA A CA 1
ATOM 1406 C C . ALA A 1 173 ? -15.608 5.164 2.771 1.00 96.25 173 ALA A C 1
ATOM 1408 O O . ALA A 1 173 ? -15.879 6.361 2.759 1.00 96.25 173 ALA A O 1
ATOM 1409 N N . LYS A 1 174 ? -15.118 4.560 3.860 1.00 97.69 174 LYS A N 1
ATOM 1410 C CA . LYS A 1 174 ? -14.902 5.226 5.154 1.00 97.69 174 LYS A CA 1
ATOM 1411 C C . LYS A 1 174 ? -13.600 6.012 5.242 1.00 97.69 174 LYS A C 1
ATOM 1413 O O . LYS A 1 174 ? -13.401 6.731 6.215 1.00 97.69 174 LYS A O 1
ATOM 1418 N N . ALA A 1 175 ? -12.748 5.932 4.218 1.00 97.00 175 ALA A N 1
ATOM 1419 C CA . ALA A 1 175 ? -11.492 6.677 4.142 1.00 97.00 175 ALA A CA 1
ATOM 1420 C C . ALA A 1 175 ? -11.677 8.175 4.435 1.00 97.00 175 ALA A C 1
ATOM 1422 O O . ALA A 1 175 ? -10.975 8.718 5.277 1.00 97.00 175 ALA A O 1
ATOM 1423 N N . THR A 1 176 ? -12.674 8.818 3.817 1.00 96.44 176 THR A N 1
ATOM 1424 C CA . THR A 1 176 ? -12.926 10.256 4.001 1.00 96.44 176 THR A CA 1
ATOM 1425 C C . THR A 1 176 ? -13.355 10.605 5.427 1.00 96.44 176 THR A C 1
ATOM 1427 O O . THR A 1 176 ? -12.936 11.631 5.950 1.00 96.44 176 THR A O 1
ATOM 1430 N N . GLU A 1 177 ? -14.162 9.759 6.075 1.00 97.19 177 GLU A N 1
ATOM 1431 C CA . GLU A 1 177 ? -14.571 9.954 7.475 1.00 97.19 177 GLU A CA 1
ATOM 1432 C C . GLU A 1 177 ? -13.356 9.828 8.411 1.00 97.19 177 GLU A C 1
ATOM 1434 O O . GLU A 1 177 ? -13.145 10.674 9.279 1.00 97.19 177 GLU A O 1
ATOM 1439 N N . ILE A 1 178 ? -12.510 8.820 8.180 1.00 97.19 178 ILE A N 1
ATOM 1440 C CA . ILE A 1 178 ? -11.276 8.592 8.944 1.00 97.19 178 ILE A CA 1
ATOM 1441 C C . ILE A 1 178 ? -10.281 9.746 8.766 1.00 97.19 178 ILE A C 1
ATOM 1443 O O . ILE A 1 178 ? -9.715 10.236 9.741 1.00 97.19 178 ILE A O 1
ATOM 1447 N N . GLU A 1 179 ? -10.072 10.202 7.531 1.00 94.81 179 GLU A N 1
ATOM 1448 C CA . GLU A 1 179 ? -9.168 11.311 7.200 1.00 94.81 179 GLU A CA 1
ATOM 1449 C C . GLU A 1 179 ? -9.661 12.652 7.758 1.00 94.81 179 GLU A C 1
ATOM 1451 O O . GLU A 1 179 ? -8.851 13.522 8.075 1.00 94.81 179 GLU A O 1
ATOM 1456 N N . ALA A 1 180 ? -10.976 12.804 7.938 1.00 95.62 180 ALA A N 1
ATOM 1457 C CA . ALA A 1 180 ? -11.579 13.945 8.621 1.00 95.62 180 ALA A CA 1
ATOM 1458 C C . ALA A 1 180 ? -11.450 13.880 10.157 1.00 95.62 180 ALA A C 1
ATOM 1460 O O . ALA A 1 180 ? -11.864 14.820 10.837 1.00 95.62 180 ALA A O 1
ATOM 1461 N N . GLY A 1 181 ? -10.887 12.801 10.711 1.00 95.31 181 GLY A N 1
ATOM 1462 C CA . GLY A 1 181 ? -10.713 12.621 12.152 1.00 95.31 181 GLY A CA 1
ATOM 1463 C C . GLY A 1 181 ? -11.986 12.184 12.877 1.00 95.31 181 GLY A C 1
ATOM 1464 O O . GLY A 1 181 ? -12.145 12.487 14.059 1.00 95.31 181 GLY A O 1
ATOM 1465 N N . ALA A 1 182 ? -12.911 11.504 12.188 1.00 97.00 182 ALA A N 1
ATOM 1466 C CA . ALA A 1 182 ? -14.043 10.870 12.856 1.00 97.00 182 ALA A CA 1
ATOM 1467 C C . ALA A 1 182 ? -13.550 9.851 13.893 1.00 97.00 182 ALA A C 1
ATOM 1469 O O . ALA A 1 182 ? -12.573 9.142 13.658 1.00 97.00 182 ALA A O 1
ATOM 1470 N N . ASN A 1 183 ? -14.249 9.760 15.026 1.00 96.88 183 ASN A N 1
ATOM 1471 C CA . ASN A 1 183 ? -13.904 8.793 16.061 1.00 96.88 183 ASN A CA 1
ATOM 1472 C C . ASN A 1 183 ? -14.210 7.364 15.586 1.00 96.88 183 ASN A C 1
ATOM 1474 O O . ASN A 1 183 ? -15.274 7.117 15.008 1.00 96.88 183 ASN A O 1
ATOM 1478 N N . TRP A 1 184 ? -13.325 6.421 15.893 1.00 95.94 184 TRP A N 1
ATOM 1479 C CA . TRP A 1 184 ? -13.381 5.013 15.514 1.00 95.94 184 TRP A CA 1
ATOM 1480 C C . TRP A 1 184 ? -14.724 4.373 15.864 1.00 95.94 184 TRP A C 1
ATOM 1482 O O . TRP A 1 184 ? -15.218 3.528 15.116 1.00 95.94 184 TRP A O 1
ATOM 1492 N N . SER A 1 185 ? -15.362 4.803 16.958 1.00 95.75 185 SER A N 1
ATOM 1493 C CA . SER A 1 185 ? -16.663 4.280 17.387 1.00 95.75 185 SER A CA 1
ATOM 1494 C C . SER A 1 185 ? -17.788 4.612 16.400 1.00 95.75 185 SER A C 1
ATOM 1496 O O . SER A 1 185 ? -18.692 3.803 16.213 1.00 95.75 185 SER A O 1
ATOM 1498 N N . SER A 1 186 ? -17.699 5.747 15.698 1.00 96.38 186 SER A N 1
ATOM 1499 C CA . SER A 1 186 ? -18.671 6.181 14.682 1.00 96.38 186 SER A CA 1
ATOM 1500 C C . SER A 1 186 ? -18.420 5.614 13.281 1.00 96.38 186 SER A C 1
ATOM 1502 O O . SER A 1 186 ? -19.316 5.635 12.437 1.00 96.38 186 SER A O 1
ATOM 1504 N N . ILE A 1 187 ? -17.219 5.095 13.024 1.00 96.69 187 ILE A N 1
ATOM 1505 C CA . ILE A 1 187 ? -16.831 4.572 11.713 1.00 96.69 187 ILE A CA 1
ATOM 1506 C C . ILE A 1 187 ? -17.356 3.145 11.569 1.00 96.69 187 ILE A C 1
ATOM 1508 O O . ILE A 1 187 ? -16.874 2.230 12.225 1.00 96.69 187 ILE A O 1
ATOM 1512 N N . ASP A 1 188 ? -18.338 2.927 10.704 1.00 95.25 188 ASP A N 1
ATOM 1513 C CA . ASP A 1 188 ? -18.875 1.585 10.462 1.00 95.25 188 ASP A CA 1
ATOM 1514 C C . ASP A 1 188 ? -18.023 0.823 9.432 1.00 95.25 188 ASP A C 1
ATOM 1516 O O . ASP A 1 188 ? -18.083 1.114 8.233 1.00 95.25 188 ASP A O 1
ATOM 1520 N N . ILE A 1 189 ? -17.206 -0.126 9.908 1.00 94.56 189 ILE A N 1
ATOM 1521 C CA . ILE A 1 189 ? -16.409 -1.041 9.080 1.00 94.56 189 ILE A CA 1
ATOM 1522 C C . ILE A 1 189 ? -16.625 -2.487 9.519 1.00 94.56 189 ILE A C 1
ATOM 1524 O O . ILE A 1 189 ? -16.667 -2.802 10.707 1.00 94.56 189 ILE A O 1
ATOM 1528 N N . THR A 1 190 ? -16.716 -3.392 8.545 1.00 91.56 190 THR A N 1
ATOM 1529 C CA . THR A 1 190 ? -16.781 -4.829 8.818 1.00 91.56 190 THR A CA 1
ATOM 1530 C C . THR A 1 190 ? -15.375 -5.378 9.002 1.00 91.56 190 THR A C 1
ATOM 1532 O O . THR A 1 190 ? -14.606 -5.492 8.046 1.00 91.56 190 THR A O 1
ATOM 1535 N N . VAL A 1 191 ? -15.051 -5.738 10.240 1.00 90.19 191 VAL A N 1
ATOM 1536 C CA . VAL A 1 191 ? -13.781 -6.372 10.590 1.00 90.19 191 VAL A CA 1
ATOM 1537 C C . VAL A 1 191 ? -13.960 -7.893 10.586 1.00 90.19 191 VAL A C 1
ATOM 1539 O O . VAL A 1 191 ? -14.909 -8.387 11.198 1.00 90.19 191 VAL A O 1
ATOM 1542 N N . PRO A 1 192 ? -13.092 -8.660 9.900 1.00 84.75 192 PRO A N 1
ATOM 1543 C CA . PRO A 1 192 ? -13.121 -10.114 9.988 1.00 84.75 192 PRO A CA 1
ATOM 1544 C C . PRO A 1 192 ? -12.909 -10.570 11.434 1.00 84.75 192 PRO A C 1
ATOM 1546 O O . PRO A 1 192 ? -11.910 -10.218 12.053 1.00 84.75 192 PRO A O 1
ATOM 1549 N N . THR A 1 193 ? -13.833 -11.368 11.964 1.00 79.81 193 THR A N 1
ATOM 1550 C CA . THR A 1 193 ? -13.714 -11.903 13.323 1.00 79.81 193 THR A CA 1
ATOM 1551 C C . THR A 1 193 ? -12.614 -12.958 13.376 1.00 79.81 193 THR A C 1
ATOM 1553 O O . THR A 1 193 ? -12.639 -13.932 12.617 1.00 79.81 193 THR A O 1
ATOM 1556 N N . LEU A 1 194 ? -11.654 -12.775 14.281 1.00 81.88 194 LEU A N 1
ATOM 1557 C CA . LEU A 1 194 ? -10.662 -13.797 14.594 1.00 81.88 194 LEU A CA 1
ATOM 1558 C C . LEU A 1 194 ? -11.322 -14.933 15.388 1.00 81.88 194 LEU A C 1
ATOM 1560 O O . LEU A 1 194 ? -12.199 -14.698 16.216 1.00 81.88 194 LEU A O 1
ATOM 1564 N N . VAL A 1 195 ? -10.904 -16.176 15.134 1.00 84.19 195 VAL A N 1
ATOM 1565 C CA . VAL A 1 195 ? -11.414 -17.348 15.874 1.00 84.19 195 VAL A CA 1
ATOM 1566 C C . VAL A 1 195 ? -10.983 -17.294 17.343 1.00 84.19 195 VAL A C 1
ATOM 1568 O O . VAL A 1 195 ? -11.734 -17.710 18.221 1.00 84.19 195 VAL A O 1
ATOM 1571 N N . GLU A 1 196 ? -9.793 -16.752 17.600 1.00 87.19 196 GLU A N 1
ATOM 1572 C CA . GLU A 1 196 ? -9.215 -16.576 18.929 1.00 87.19 196 GLU A CA 1
ATOM 1573 C C . GLU A 1 196 ? -8.672 -15.142 19.063 1.00 87.19 196 GLU A C 1
ATOM 1575 O O . GLU A 1 196 ? -8.113 -14.617 18.092 1.00 87.19 196 GLU A O 1
ATOM 1580 N N . PRO A 1 197 ? -8.832 -14.493 20.232 1.00 86.81 197 PRO A N 1
ATOM 1581 C CA . PRO A 1 197 ? -8.285 -13.162 20.475 1.00 86.81 197 PRO A CA 1
ATOM 1582 C C . PRO A 1 197 ? -6.752 -13.189 20.462 1.00 86.81 197 PRO A C 1
ATOM 1584 O O . PRO A 1 197 ? -6.132 -14.185 20.831 1.00 86.81 197 PRO A O 1
ATOM 1587 N N . MET A 1 198 ? -6.124 -12.077 20.064 1.00 87.12 198 MET A N 1
ATOM 1588 C CA . MET A 1 198 ? -4.658 -12.005 19.968 1.00 87.12 198 MET A CA 1
ATOM 1589 C C . MET A 1 198 ? -3.957 -12.109 21.329 1.00 87.12 198 MET A C 1
ATOM 1591 O O . MET A 1 198 ? -2.842 -12.627 21.417 1.00 87.12 198 MET A O 1
ATOM 1595 N N . CYS A 1 199 ? -4.595 -11.599 22.380 1.00 91.56 199 CYS A N 1
ATOM 1596 C CA . CYS A 1 199 ? -4.144 -11.687 23.762 1.00 91.56 199 CYS A CA 1
ATOM 1597 C C . CYS A 1 199 ? -5.320 -11.483 24.726 1.00 91.56 199 CYS A C 1
ATOM 1599 O O . CYS A 1 199 ? -6.416 -11.095 24.314 1.00 91.56 199 CYS A O 1
ATOM 1601 N N . ASP A 1 200 ? -5.082 -11.700 26.019 1.00 93.38 200 ASP A N 1
ATOM 1602 C CA . ASP A 1 200 ? -6.070 -11.415 27.059 1.00 93.38 200 ASP A CA 1
ATOM 1603 C C . ASP A 1 200 ? -6.507 -9.942 27.009 1.00 93.38 200 ASP A C 1
ATOM 1605 O O . ASP A 1 200 ? -5.674 -9.035 26.938 1.00 93.38 200 ASP A O 1
ATOM 1609 N N . GLY A 1 201 ? -7.822 -9.706 27.040 1.00 91.31 201 GLY A N 1
ATOM 1610 C CA . GLY A 1 201 ? -8.410 -8.365 26.955 1.00 91.31 201 GLY A CA 1
ATOM 1611 C C . GLY A 1 201 ? -8.500 -7.777 25.542 1.00 91.31 201 GLY A C 1
ATOM 1612 O O . GLY A 1 201 ? -8.934 -6.639 25.411 1.00 91.31 201 GLY A O 1
ATOM 1613 N N . TRP A 1 202 ? -8.117 -8.524 24.500 1.00 92.94 202 TRP A N 1
ATOM 1614 C CA . TRP A 1 202 ? -8.300 -8.108 23.109 1.00 92.94 202 TRP A CA 1
ATOM 1615 C C . TRP A 1 202 ? -9.722 -8.414 22.629 1.00 92.94 202 TRP A C 1
ATOM 1617 O O . TRP A 1 202 ? -10.136 -9.575 22.610 1.00 92.94 202 TRP A O 1
ATOM 1627 N N . ASP A 1 203 ? -10.457 -7.384 22.219 1.00 91.56 203 ASP A N 1
ATOM 1628 C CA . ASP A 1 203 ? -11.824 -7.495 21.711 1.00 91.56 203 ASP A CA 1
ATOM 1629 C C . ASP A 1 203 ? -11.956 -6.994 20.259 1.00 91.56 203 ASP A C 1
ATOM 1631 O O . ASP A 1 203 ? -10.980 -6.626 19.602 1.00 91.56 203 ASP A O 1
ATOM 1635 N N . ALA A 1 204 ? -13.184 -7.006 19.736 1.00 90.44 204 ALA A N 1
ATOM 1636 C CA . ALA A 1 204 ? -13.463 -6.589 18.363 1.00 90.44 204 ALA A CA 1
ATOM 1637 C C . ALA A 1 204 ? -13.193 -5.092 18.118 1.00 90.44 204 ALA A C 1
ATOM 1639 O O . ALA A 1 204 ? -12.867 -4.702 16.992 1.00 90.44 204 ALA A O 1
ATOM 1640 N N . ASP A 1 205 ? -13.303 -4.258 19.154 1.00 92.62 205 ASP A N 1
ATOM 1641 C CA . ASP A 1 205 ? -12.982 -2.835 19.059 1.00 92.62 205 ASP A CA 1
ATOM 1642 C C . ASP A 1 205 ? -11.465 -2.646 18.940 1.00 92.62 205 ASP A C 1
ATOM 1644 O O . ASP A 1 205 ? -11.011 -1.817 18.151 1.00 92.62 205 ASP A O 1
ATOM 1648 N N . CYS A 1 206 ? -10.665 -3.482 19.612 1.00 93.06 206 CYS A N 1
ATOM 1649 C CA . CYS A 1 206 ? -9.214 -3.514 19.430 1.00 93.06 206 CYS A CA 1
ATOM 1650 C C . CYS A 1 206 ? -8.824 -3.850 17.980 1.00 93.06 206 CYS A C 1
ATOM 1652 O O . CYS A 1 206 ? -7.980 -3.159 17.402 1.00 93.06 206 CYS A O 1
ATOM 1654 N N . ASP A 1 207 ? -9.459 -4.854 17.358 1.00 93.38 207 ASP A N 1
ATOM 1655 C CA . ASP A 1 207 ? -9.221 -5.183 15.943 1.00 93.38 207 ASP A CA 1
ATOM 1656 C C . ASP A 1 207 ? -9.561 -3.996 15.029 1.00 93.38 207 ASP A C 1
ATOM 1658 O O . ASP A 1 207 ? -8.782 -3.617 14.150 1.00 93.38 207 ASP A O 1
ATOM 1662 N N . LYS A 1 208 ? -10.717 -3.370 15.260 1.00 94.75 208 LYS A N 1
ATOM 1663 C CA . LYS A 1 208 ? -11.185 -2.210 14.499 1.00 94.75 208 LYS A CA 1
ATOM 1664 C C . LYS A 1 208 ? -10.224 -1.025 14.605 1.00 94.75 208 LYS A C 1
ATOM 1666 O O . LYS A 1 208 ? -9.808 -0.482 13.578 1.00 94.75 208 LYS A O 1
ATOM 1671 N N . CYS A 1 209 ? -9.840 -0.656 15.825 1.00 95.69 209 CYS A N 1
ATOM 1672 C CA . CYS A 1 209 ? -8.899 0.426 16.098 1.00 95.69 209 CYS A CA 1
ATOM 1673 C C . CYS A 1 209 ? -7.523 0.145 15.492 1.00 95.69 209 CYS A C 1
ATOM 1675 O O . CYS A 1 209 ? -6.924 1.043 14.904 1.00 95.69 209 CYS A O 1
ATOM 1677 N N . LEU A 1 210 ? -7.040 -1.100 15.553 1.00 95.31 210 LEU A N 1
ATOM 1678 C CA . LEU A 1 210 ? -5.778 -1.482 14.925 1.00 95.31 210 LEU A CA 1
ATOM 1679 C C . LEU A 1 210 ? -5.821 -1.274 13.406 1.00 95.31 210 LEU A C 1
ATOM 1681 O O . LEU A 1 210 ? -4.902 -0.681 12.844 1.00 95.31 210 LEU A O 1
ATOM 1685 N N . LEU A 1 211 ? -6.878 -1.728 12.729 1.00 96.81 211 LEU A N 1
ATOM 1686 C CA . LEU A 1 211 ? -6.996 -1.597 11.273 1.00 96.81 211 LEU A CA 1
ATOM 1687 C C . LEU A 1 211 ? -7.146 -0.134 10.827 1.00 96.81 211 LEU A C 1
ATOM 1689 O O . LEU A 1 211 ? -6.515 0.272 9.846 1.00 96.81 211 LEU A O 1
ATOM 1693 N N . ILE A 1 212 ? -7.923 0.669 11.561 1.00 97.81 212 ILE A N 1
ATOM 1694 C CA . ILE A 1 212 ? -8.024 2.120 11.337 1.00 97.81 212 ILE A CA 1
ATOM 1695 C C . ILE A 1 212 ? -6.662 2.787 11.575 1.00 97.81 212 ILE A C 1
ATOM 1697 O O . ILE A 1 212 ? -6.199 3.560 10.737 1.00 97.81 212 ILE A O 1
ATOM 1701 N N . GLY A 1 213 ? -5.978 2.438 12.664 1.00 97.75 213 GLY A N 1
ATOM 1702 C CA . GLY A 1 213 ? -4.655 2.955 12.996 1.00 97.75 213 GLY A CA 1
ATOM 1703 C C . GLY A 1 213 ? -3.612 2.637 11.924 1.00 97.75 213 GLY A C 1
ATOM 1704 O O . GLY A 1 213 ? -2.896 3.535 11.484 1.00 97.75 213 GLY A O 1
ATOM 1705 N N . ILE A 1 214 ? -3.567 1.396 11.430 1.00 98.00 214 ILE A N 1
ATOM 1706 C CA . ILE A 1 214 ? -2.687 0.998 10.319 1.00 98.00 214 ILE A CA 1
ATOM 1707 C C . ILE A 1 214 ? -2.982 1.840 9.071 1.00 98.00 214 ILE A C 1
ATOM 1709 O O . ILE A 1 214 ? -2.051 2.288 8.403 1.00 98.00 214 ILE A O 1
ATOM 1713 N N . TYR A 1 215 ? -4.256 2.091 8.756 1.00 98.00 215 TYR A N 1
ATOM 1714 C CA . TYR A 1 215 ? -4.626 2.933 7.616 1.00 98.00 215 TYR A CA 1
ATOM 1715 C C . TYR A 1 215 ? -4.166 4.392 7.781 1.00 98.00 215 TYR A C 1
ATOM 1717 O O . TYR A 1 215 ? -3.677 4.991 6.816 1.00 98.00 215 TYR A O 1
ATOM 1725 N N . LYS A 1 216 ? -4.319 4.961 8.982 1.00 97.44 216 LYS A N 1
ATOM 1726 C CA . LYS A 1 216 ? -3.984 6.362 9.287 1.0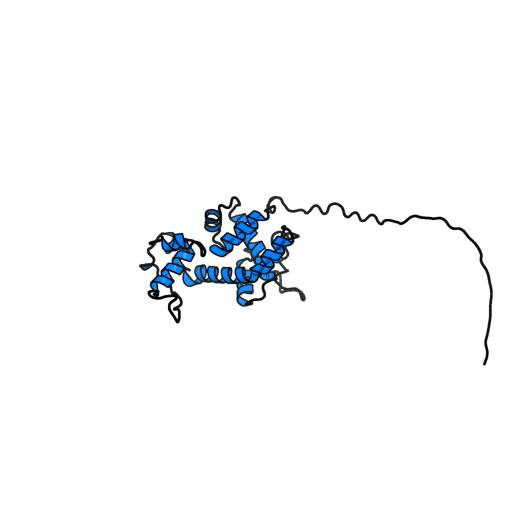0 97.44 216 LYS A CA 1
ATOM 1727 C C . LYS A 1 216 ? -2.483 6.605 9.372 1.00 97.44 216 LYS A C 1
ATOM 1729 O O . LYS A 1 216 ? -2.014 7.629 8.884 1.00 97.44 216 LYS A O 1
ATOM 1734 N N . HIS A 1 217 ? -1.746 5.672 9.971 1.00 97.50 217 HIS A N 1
ATOM 1735 C CA . HIS A 1 217 ? -0.364 5.901 10.408 1.00 97.50 217 HIS A CA 1
ATOM 1736 C C . HIS A 1 217 ? 0.666 5.033 9.703 1.00 97.50 217 HIS A C 1
ATOM 1738 O O . HIS A 1 217 ? 1.856 5.304 9.833 1.00 97.50 217 HIS A O 1
ATOM 1744 N N . GLY A 1 218 ? 0.243 4.025 8.944 1.00 97.31 218 GLY A N 1
ATOM 1745 C CA . GLY A 1 218 ? 1.132 3.044 8.335 1.00 97.31 218 GLY A CA 1
ATOM 1746 C C . GLY A 1 218 ? 1.443 1.884 9.281 1.00 97.31 218 GLY A C 1
ATOM 1747 O O . GLY A 1 218 ? 1.543 2.039 10.498 1.00 97.31 218 GLY A O 1
ATOM 1748 N N . LEU A 1 219 ? 1.606 0.699 8.697 1.00 97.12 219 LEU A N 1
ATOM 1749 C CA . LEU A 1 219 ? 1.680 -0.585 9.400 1.00 97.12 219 LEU A CA 1
ATOM 1750 C C . LEU A 1 219 ? 2.762 -0.660 10.482 1.00 97.12 219 LEU A C 1
ATOM 1752 O O . LEU A 1 219 ? 2.552 -1.288 11.516 1.00 97.12 219 LEU A O 1
ATOM 1756 N N . ASP A 1 220 ? 3.920 -0.050 10.239 1.00 94.38 220 ASP A N 1
ATOM 1757 C CA . ASP A 1 220 ? 5.080 -0.194 11.122 1.00 94.38 220 ASP A CA 1
ATOM 1758 C C . ASP A 1 220 ? 5.123 0.880 12.242 1.00 94.38 220 ASP A C 1
ATOM 1760 O O . ASP A 1 220 ? 5.996 0.830 13.109 1.00 94.38 220 ASP A O 1
ATOM 1764 N N . ASN A 1 221 ? 4.175 1.831 12.276 1.00 95.12 221 ASN A N 1
ATOM 1765 C CA . ASN A 1 221 ? 4.169 2.974 13.206 1.00 95.12 221 ASN A CA 1
ATOM 1766 C C . ASN A 1 221 ? 3.349 2.707 14.481 1.00 95.12 221 ASN A C 1
ATOM 1768 O O . ASN A 1 221 ? 2.447 3.461 14.848 1.00 95.12 221 ASN A O 1
ATOM 1772 N N . ILE A 1 222 ? 3.692 1.625 15.180 1.00 94.31 222 ILE A N 1
ATOM 1773 C CA . ILE A 1 222 ? 2.939 1.105 16.336 1.00 94.31 222 ILE A CA 1
ATOM 1774 C C . ILE A 1 222 ? 2.780 2.137 17.461 1.00 94.31 222 ILE A C 1
ATOM 1776 O O . ILE A 1 222 ? 1.728 2.210 18.091 1.00 94.31 222 ILE A O 1
ATOM 1780 N N . GLU A 1 223 ? 3.804 2.954 17.715 1.00 95.25 223 GLU A N 1
ATOM 1781 C CA . GLU A 1 223 ? 3.750 3.973 18.769 1.00 95.25 223 GLU A CA 1
ATOM 1782 C C . GLU A 1 223 ? 2.714 5.059 18.469 1.00 95.25 223 GLU A C 1
ATOM 1784 O O . GLU A 1 223 ? 1.959 5.440 19.362 1.00 95.25 223 GLU A O 1
ATOM 1789 N N . THR A 1 224 ? 2.641 5.511 17.214 1.00 95.50 224 THR A N 1
ATOM 1790 C CA . THR A 1 224 ? 1.651 6.497 16.768 1.00 95.50 224 THR A CA 1
ATOM 1791 C C . THR A 1 224 ? 0.249 5.905 16.772 1.00 95.50 224 THR A C 1
ATOM 1793 O O . THR A 1 224 ? -0.669 6.557 17.251 1.00 95.50 224 THR A O 1
ATOM 1796 N N . ILE A 1 225 ? 0.097 4.653 16.324 1.00 96.88 225 ILE A N 1
ATOM 1797 C CA . ILE A 1 225 ? -1.182 3.931 16.374 1.00 96.88 225 ILE A CA 1
ATOM 1798 C C . ILE A 1 225 ? -1.700 3.853 17.812 1.00 96.88 225 ILE A C 1
ATOM 1800 O O . ILE A 1 225 ? -2.857 4.158 18.068 1.00 96.88 225 ILE A O 1
ATOM 1804 N N . ARG A 1 226 ? -0.840 3.482 18.764 1.00 94.56 226 ARG A N 1
ATOM 1805 C CA . ARG A 1 226 ? -1.219 3.349 20.177 1.00 94.56 226 ARG A CA 1
ATOM 1806 C C . ARG A 1 226 ? -1.574 4.687 20.832 1.00 94.56 226 ARG A C 1
ATOM 1808 O O . ARG A 1 226 ? -2.328 4.701 21.796 1.00 94.56 226 ARG A O 1
ATOM 1815 N N . GLY A 1 227 ? -0.971 5.781 20.371 1.00 95.69 227 GLY A N 1
ATOM 1816 C CA . GLY A 1 227 ? -1.211 7.123 20.904 1.00 95.69 227 GLY A CA 1
ATOM 1817 C C . GLY A 1 227 ? -2.411 7.843 20.291 1.00 95.69 227 GLY A C 1
ATOM 1818 O O . GLY A 1 227 ? -2.688 8.969 20.694 1.00 95.69 227 GLY A O 1
ATOM 1819 N N . ASP A 1 228 ? -3.083 7.246 19.307 1.00 95.31 228 ASP A N 1
ATOM 1820 C CA . ASP A 1 228 ? -4.223 7.855 18.633 1.00 95.31 228 ASP A CA 1
ATOM 1821 C C . ASP A 1 228 ? -5.536 7.526 19.353 1.00 95.31 228 ASP A C 1
ATOM 1823 O O . ASP A 1 228 ? -5.908 6.364 19.502 1.00 95.31 228 ASP A O 1
ATOM 1827 N N . GLU A 1 229 ? -6.240 8.566 19.791 1.00 92.00 229 GLU A N 1
ATOM 1828 C CA . GLU A 1 229 ? -7.531 8.461 20.480 1.00 92.00 229 GLU A CA 1
ATOM 1829 C C . GLU A 1 229 ? -8.731 8.522 19.514 1.00 92.00 229 GLU A C 1
ATOM 1831 O O . GLU A 1 229 ? -9.881 8.370 19.940 1.00 92.00 229 GLU A O 1
ATOM 1836 N N . THR A 1 230 ? -8.475 8.782 18.223 1.00 86.94 230 THR A N 1
ATOM 1837 C CA . THR A 1 230 ? -9.496 9.011 17.188 1.00 86.94 230 THR A CA 1
ATOM 1838 C C . THR A 1 230 ? -9.711 7.824 16.273 1.00 86.94 230 THR A C 1
ATOM 1840 O O . THR A 1 230 ? -8.780 7.371 15.569 1.00 86.94 230 THR A O 1
#